Protein AF-0000000086677422 (afdb_homodimer)

Secondary structure (DSSP, 8-state):
-------S-HHHHHHHHHHHHHHSTHHHHHHHHHTTS-B-HHHHHHHH-S--HHHHHHHHHHHHHTTSEEEEEE--SS-EEEEEE-HHHHHHIIIIIHHHHHHHHHHHHHHHHHHHHH-/-------S-HHHHHHHHHHHHHHSTHHHHHHHHHTTS-B-HHHHHHHH-S--HHHHHHHHHHHHHTTSEEEEEE-SSS-EEEEEE-HHHHHHIIIIIHHHHHHHHHHHHHHHHHHHHH-

pLDDT: mean 83.01, std 17.16, range [22.56, 97.94]

Structure (mmCIF, N/CA/C/O backbone):
data_AF-0000000086677422-model_v1
#
loop_
_entity.id
_entity.type
_entity.pdbx_description
1 polymer 'HxlR family transcriptional regulator'
#
loop_
_atom_site.group_PDB
_atom_site.id
_atom_site.type_symbol
_atom_site.label_atom_id
_atom_site.label_alt_id
_atom_site.label_comp_id
_atom_site.label_asym_id
_atom_site.label_entity_id
_atom_site.label_seq_id
_atom_site.pdbx_PDB_ins_code
_atom_site.Cartn_x
_atom_site.Cartn_y
_atom_site.Cartn_z
_atom_site.occupancy
_atom_site.B_iso_or_equiv
_atom_site.auth_seq_id
_atom_site.auth_comp_id
_atom_site.auth_asym_id
_atom_site.auth_atom_id
_atom_site.pdbx_PDB_model_num
ATOM 1 N N . MET A 1 1 ? 21.234 -4.938 13.828 1 22.56 1 MET A N 1
ATOM 2 C CA . MET A 1 1 ? 20.562 -3.906 13.031 1 22.56 1 MET A CA 1
ATOM 3 C C . MET A 1 1 ? 19.219 -3.545 13.633 1 22.56 1 MET A C 1
ATOM 5 O O . MET A 1 1 ? 18.516 -4.402 14.18 1 22.56 1 MET A O 1
ATOM 9 N N . GLY A 1 2 ? 18.797 -2.201 14.047 1 28.64 2 GLY A N 1
ATOM 10 C CA . GLY A 1 2 ? 18 -1.487 15.039 1 28.64 2 GLY A CA 1
ATOM 11 C C . GLY A 1 2 ? 16.531 -1.853 15.008 1 28.64 2 GLY A C 1
ATOM 12 O O . GLY A 1 2 ? 15.875 -1.701 13.977 1 28.64 2 GLY A O 1
ATOM 13 N N . SER A 1 3 ? 16.062 -2.812 15.594 1 33.16 3 SER A N 1
ATOM 14 C CA . SER A 1 3 ? 14.789 -3.166 16.203 1 33.16 3 SER A CA 1
ATOM 15 C C . SER A 1 3 ? 14.07 -1.93 16.734 1 33.16 3 SER A C 1
ATOM 17 O O . SER A 1 3 ? 13.391 -1.992 17.766 1 33.16 3 SER A O 1
ATOM 19 N N . GLU A 1 4 ? 14.617 -0.77 16.375 1 35.91 4 GLU A N 1
ATOM 20 C CA . GLU A 1 4 ? 14.266 0.47 17.062 1 35.91 4 GLU A CA 1
ATOM 21 C C . GLU A 1 4 ? 12.781 0.521 17.391 1 35.91 4 GLU A C 1
ATOM 23 O O . GLU A 1 4 ? 11.969 -0.117 16.719 1 35.91 4 GLU A O 1
ATOM 28 N N . SER A 1 5 ? 12.367 1.306 18.484 1 37.62 5 SER A N 1
ATOM 29 C CA . SER A 1 5 ? 11.219 1.475 19.375 1 37.62 5 SER A CA 1
ATOM 30 C C . SER A 1 5 ? 9.945 1.757 18.594 1 37.62 5 SER A C 1
ATOM 32 O O . SER A 1 5 ? 9.789 2.838 18.016 1 37.62 5 SER A O 1
ATOM 34 N N . CYS A 1 6 ? 9.562 0.94 17.703 1 42.94 6 CYS A N 1
ATOM 35 C CA . CYS A 1 6 ? 8.148 0.993 17.344 1 42.94 6 CYS A CA 1
ATOM 36 C C . CYS A 1 6 ? 7.285 1.27 18.562 1 42.94 6 CYS A C 1
ATOM 38 O O . CYS A 1 6 ? 6.449 0.445 18.938 1 42.94 6 CYS A O 1
ATOM 40 N N . GLU A 1 7 ? 7.941 1.552 19.672 1 35.53 7 GLU A N 1
ATOM 41 C CA . GLU A 1 7 ? 7.152 1.705 20.891 1 35.53 7 GLU A CA 1
ATOM 42 C C . GLU A 1 7 ? 5.895 2.531 20.625 1 35.53 7 GLU A C 1
ATOM 44 O O . GLU A 1 7 ? 4.824 2.229 21.156 1 35.53 7 GLU A O 1
ATOM 49 N N . GLU A 1 8 ? 6.109 3.789 20.234 1 42.31 8 GLU A N 1
ATOM 50 C CA . GLU A 1 8 ? 4.926 4.625 20.406 1 42.31 8 GLU A CA 1
ATOM 51 C C . GLU A 1 8 ? 3.746 4.094 19.594 1 42.31 8 GLU A C 1
ATOM 53 O O . GLU A 1 8 ? 2.67 3.842 20.141 1 42.31 8 GLU A O 1
ATOM 58 N N . LEU A 1 9 ? 3.209 4.801 18.375 1 43.94 9 LEU A N 1
ATOM 59 C CA . LEU A 1 9 ? 1.861 4.418 17.969 1 43.94 9 LEU A CA 1
ATOM 60 C C . LEU A 1 9 ? 1.878 3.102 17.188 1 43.94 9 LEU A C 1
ATOM 62 O O . LEU A 1 9 ? 2.471 3.018 16.109 1 43.94 9 LEU A O 1
ATOM 66 N N . VAL A 1 10 ? 1.936 1.998 17.938 1 43.12 10 VAL A N 1
ATOM 67 C CA . VAL A 1 10 ? 1.764 0.614 17.5 1 43.12 10 VAL A CA 1
ATOM 68 C C . VAL A 1 10 ? 1.104 0.58 16.125 1 43.12 10 VAL A C 1
ATOM 70 O O . VAL A 1 10 ? 1.479 -0.227 15.273 1 43.12 10 VAL A O 1
ATOM 73 N N . ALA A 1 11 ? 0.043 1.411 16.078 1 49.16 11 ALA A N 1
ATOM 74 C CA . ALA A 1 11 ? -0.624 1.535 14.789 1 49.16 11 ALA A CA 1
ATOM 75 C C . ALA A 1 11 ? 0.381 1.84 13.68 1 49.16 11 ALA A C 1
ATOM 77 O O . ALA A 1 11 ? 0.257 1.33 12.562 1 49.16 11 ALA A O 1
ATOM 78 N N . ASP A 1 12 ? 1.59 2.5 14.195 1 56.62 12 ASP A N 1
ATOM 79 C CA . ASP A 1 12 ? 2.584 2.961 13.234 1 56.62 12 ASP A CA 1
ATOM 80 C C . ASP A 1 12 ? 3.424 1.798 12.711 1 56.62 12 ASP A C 1
ATOM 82 O O . ASP A 1 12 ? 3.623 1.664 11.5 1 56.62 12 ASP A O 1
ATOM 86 N N . CYS A 1 13 ? 3.65 0.904 13.773 1 60.91 13 CYS A N 1
ATOM 87 C CA . CYS A 1 13 ? 4.574 -0.137 13.336 1 60.91 13 CYS A CA 1
ATOM 88 C C . CYS A 1 13 ? 3.875 -1.148 12.438 1 60.91 13 CYS A C 1
ATOM 90 O O . CYS A 1 13 ? 4.441 -1.599 11.445 1 60.91 13 CYS A O 1
ATOM 92 N N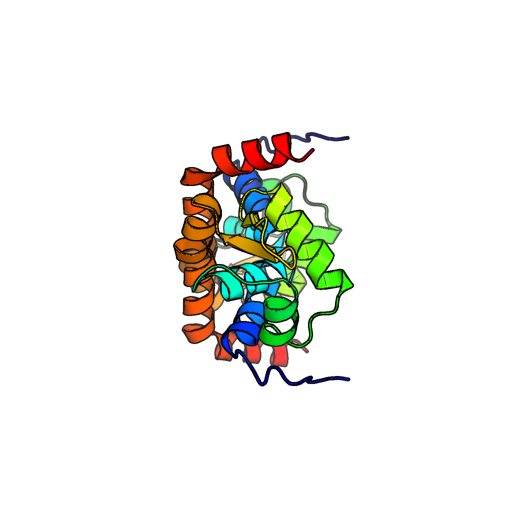 . ARG A 1 14 ? 2.668 -1.338 12.945 1 60.44 14 ARG A N 1
ATOM 93 C CA . ARG A 1 14 ? 1.939 -2.34 12.172 1 60.44 14 ARG A CA 1
ATOM 94 C C . ARG A 1 14 ? 1.565 -1.803 10.797 1 60.44 14 ARG A C 1
ATOM 96 O O . ARG A 1 14 ? 1.631 -2.529 9.797 1 60.44 14 ARG A O 1
ATOM 103 N N . VAL A 1 15 ? 1.227 -0.561 10.82 1 65.06 15 VAL A N 1
ATOM 104 C CA . VAL A 1 15 ? 0.883 0.056 9.539 1 65.06 15 VAL A CA 1
ATOM 105 C C . VAL A 1 15 ? 2.121 0.122 8.648 1 65.06 15 VAL A C 1
ATOM 107 O O . VAL A 1 15 ? 2.037 -0.114 7.445 1 65.06 15 VAL A O 1
ATOM 110 N N . ARG A 1 16 ? 3.164 0.3 9.367 1 69.38 16 ARG A N 1
ATOM 111 C CA . ARG A 1 16 ? 4.414 0.355 8.617 1 69.38 16 ARG A CA 1
ATOM 112 C C . ARG A 1 16 ? 4.758 -1.007 8.023 1 69.38 16 ARG A C 1
ATOM 114 O O . ARG A 1 16 ? 5.188 -1.097 6.871 1 69.38 16 ARG A O 1
ATOM 121 N N . LEU A 1 17 ? 4.547 -2.035 8.883 1 65 17 LEU A N 1
ATOM 122 C CA . LEU A 1 17 ? 4.801 -3.391 8.406 1 65 17 LEU A CA 1
ATOM 123 C C . LEU A 1 17 ? 3.895 -3.736 7.234 1 65 17 LEU A C 1
ATOM 125 O O . LEU A 1 17 ? 4.344 -4.34 6.254 1 65 17 LEU A O 1
ATOM 129 N N . ALA A 1 18 ? 2.699 -3.297 7.344 1 65.12 18 ALA A N 1
ATOM 130 C CA . ALA A 1 18 ? 1.733 -3.623 6.301 1 65.12 18 ALA A CA 1
ATOM 131 C C . ALA A 1 18 ? 1.97 -2.777 5.051 1 65.12 18 ALA A C 1
ATOM 133 O O . ALA A 1 18 ? 1.754 -3.242 3.93 1 65.12 18 ALA A O 1
ATOM 134 N N . SER A 1 19 ? 2.492 -1.589 5.348 1 71.5 19 SER A N 1
ATOM 135 C CA . SER A 1 19 ? 2.736 -0.701 4.219 1 71.5 19 SER A CA 1
ATOM 136 C C . SER A 1 19 ? 3.842 -1.243 3.318 1 71.5 19 SER A C 1
ATOM 138 O O . SER A 1 19 ? 3.848 -0.99 2.111 1 71.5 19 SER A O 1
ATOM 140 N N . ASP A 1 20 ? 4.613 -2.096 3.965 1 72.94 20 ASP A N 1
ATOM 141 C CA . ASP A 1 20 ? 5.711 -2.689 3.207 1 72.94 20 ASP A CA 1
ATOM 142 C C . ASP A 1 20 ? 5.184 -3.607 2.107 1 72.94 20 ASP A C 1
ATOM 144 O O . ASP A 1 20 ? 5.82 -3.768 1.064 1 72.94 20 ASP A O 1
ATOM 148 N N . LEU A 1 21 ? 3.998 -4.18 2.373 1 73.69 21 LEU A N 1
ATOM 149 C CA . LEU A 1 21 ? 3.398 -5.094 1.408 1 73.69 21 LEU A CA 1
ATOM 150 C C . LEU A 1 21 ? 2.967 -4.352 0.149 1 73.69 21 LEU A C 1
ATOM 152 O O . LEU A 1 21 ? 2.777 -4.965 -0.904 1 73.69 21 LEU A O 1
ATOM 156 N N . PHE A 1 22 ? 2.844 -3.002 0.316 1 78.5 22 PHE A N 1
ATOM 157 C CA . PHE A 1 22 ? 2.486 -2.176 -0.832 1 78.5 22 PHE A CA 1
ATOM 158 C C . PHE A 1 22 ? 3.686 -1.362 -1.306 1 78.5 22 PHE A C 1
ATOM 160 O O . PHE A 1 22 ? 3.596 -0.636 -2.299 1 78.5 22 PHE A O 1
ATOM 167 N N . ALA A 1 23 ? 4.789 -1.482 -0.592 1 75.25 23 ALA A N 1
ATOM 168 C CA . ALA A 1 23 ? 5.945 -0.63 -0.865 1 75.25 23 ALA A CA 1
ATOM 169 C C . ALA A 1 23 ? 6.562 -0.96 -2.221 1 75.25 23 ALA A C 1
ATOM 171 O O . ALA A 1 23 ? 7.191 -0.104 -2.85 1 75.25 23 ALA A O 1
ATOM 172 N N . HIS A 1 24 ? 6.309 -2.219 -2.613 1 81.12 24 HIS A N 1
ATOM 173 C CA . HIS A 1 24 ? 6.855 -2.607 -3.906 1 81.12 24 HIS A CA 1
ATOM 174 C C . HIS A 1 24 ? 5.773 -2.643 -4.977 1 81.12 24 HIS A C 1
ATOM 176 O O . HIS A 1 24 ? 4.77 -3.346 -4.828 1 81.12 24 HIS A O 1
ATOM 182 N N . THR A 1 25 ? 6.023 -1.961 -5.992 1 78.81 25 THR A N 1
ATOM 183 C CA . THR A 1 25 ? 5.027 -1.655 -7.012 1 78.81 25 THR A CA 1
ATOM 184 C C . THR A 1 25 ? 4.387 -2.934 -7.547 1 78.81 25 THR A C 1
ATOM 186 O O . THR A 1 25 ? 3.182 -2.977 -7.793 1 78.81 25 THR A O 1
ATOM 189 N N . TRP A 1 26 ? 5.207 -3.939 -7.66 1 86.81 26 TRP A N 1
ATOM 190 C CA . TRP A 1 26 ? 4.746 -5.102 -8.406 1 86.81 26 TRP A CA 1
ATOM 191 C C . TRP A 1 26 ? 4.066 -6.105 -7.48 1 86.81 26 TRP A C 1
ATOM 193 O O . TRP A 1 26 ? 3.336 -6.988 -7.941 1 86.81 26 TRP A O 1
ATOM 203 N N . ASP A 1 27 ? 4.215 -6.012 -6.188 1 89.38 27 ASP A N 1
ATOM 204 C CA . ASP A 1 27 ? 3.693 -7.004 -5.25 1 89.38 27 ASP A CA 1
ATOM 205 C C . ASP A 1 27 ? 2.17 -7.062 -5.309 1 89.38 27 ASP A C 1
ATOM 207 O O . ASP A 1 27 ? 1.593 -8.141 -5.492 1 89.38 27 ASP A O 1
ATOM 211 N N . PRO A 1 28 ? 1.563 -5.941 -5.215 1 88.56 28 PRO A N 1
ATOM 212 C CA . PRO A 1 28 ? 0.104 -6.012 -5.309 1 88.56 28 PRO A CA 1
ATOM 213 C C . PRO A 1 28 ? -0.378 -6.469 -6.684 1 88.56 28 PRO A C 1
ATOM 215 O O . PRO A 1 28 ? -1.43 -7.105 -6.793 1 88.56 28 PRO A O 1
ATOM 218 N N . VAL A 1 29 ? 0.386 -6.219 -7.711 1 87.19 29 VAL A N 1
ATOM 219 C CA . VAL A 1 29 ? 0.025 -6.594 -9.078 1 87.19 29 VAL A CA 1
ATOM 220 C C . VAL A 1 29 ? 0.101 -8.109 -9.227 1 87.19 29 VAL A C 1
ATOM 222 O O . VAL A 1 29 ? -0.792 -8.727 -9.812 1 87.19 29 VAL A O 1
ATOM 225 N N . VAL A 1 30 ? 1.114 -8.617 -8.664 1 92.06 30 VAL A N 1
ATOM 226 C CA . VAL A 1 30 ? 1.28 -10.07 -8.719 1 92.06 30 VAL A CA 1
ATOM 227 C C . VAL A 1 30 ? 0.159 -10.742 -7.934 1 92.06 30 VAL A C 1
ATOM 229 O O . VAL A 1 30 ? -0.41 -11.742 -8.391 1 92.06 30 VAL A O 1
ATOM 232 N N . ILE A 1 31 ? -0.166 -10.227 -6.785 1 92.94 31 ILE A N 1
ATOM 233 C CA . ILE A 1 31 ? -1.246 -10.781 -5.977 1 92.94 31 ILE A CA 1
ATOM 234 C C . ILE A 1 31 ? -2.559 -10.711 -6.754 1 92.94 31 ILE A C 1
ATOM 236 O O . ILE A 1 31 ? -3.328 -11.672 -6.77 1 92.94 31 ILE A O 1
ATOM 240 N N . ALA A 1 32 ? -2.801 -9.648 -7.379 1 90.06 32 ALA A N 1
ATOM 241 C CA . ALA A 1 32 ? -4.012 -9.492 -8.172 1 90.06 32 ALA A CA 1
ATOM 242 C C . ALA A 1 32 ? -4.062 -10.508 -9.305 1 90.06 32 ALA A C 1
ATOM 244 O O . ALA A 1 32 ? -5.121 -11.078 -9.594 1 90.06 32 ALA A O 1
ATOM 245 N N . ALA A 1 33 ? -2.949 -10.719 -9.945 1 91.12 33 ALA A N 1
ATOM 246 C CA . ALA A 1 33 ? -2.867 -11.648 -11.07 1 91.12 33 ALA A CA 1
ATOM 247 C C . ALA A 1 33 ? -3.148 -13.078 -10.617 1 91.12 33 ALA A C 1
ATOM 249 O O . ALA A 1 33 ? -3.631 -13.898 -11.406 1 91.12 33 ALA A O 1
ATOM 250 N N . LEU A 1 34 ? -2.928 -13.32 -9.336 1 94.62 34 LEU A N 1
ATOM 251 C CA . LEU A 1 34 ? -3.088 -14.672 -8.805 1 94.62 34 LEU A CA 1
ATOM 252 C C . LEU A 1 34 ? -4.457 -14.852 -8.164 1 94.62 34 LEU A C 1
ATOM 254 O O . LEU A 1 34 ? -4.805 -15.945 -7.715 1 94.62 34 LEU A O 1
ATOM 258 N N . ASN A 1 35 ? -5.152 -13.789 -8.109 1 92.06 35 ASN A N 1
ATOM 259 C CA . ASN A 1 35 ? -6.41 -13.789 -7.367 1 92.06 35 ASN A CA 1
ATOM 260 C C . ASN A 1 35 ? -7.41 -14.781 -7.961 1 92.06 35 ASN A C 1
ATOM 262 O O . ASN A 1 35 ? -8.227 -15.352 -7.234 1 92.06 35 ASN A O 1
ATOM 266 N N . ASP A 1 36 ? -7.359 -15 -9.203 1 91.19 36 ASP A N 1
ATOM 267 C CA . ASP A 1 36 ? -8.32 -15.883 -9.852 1 91.19 36 ASP A CA 1
ATOM 268 C C . ASP A 1 36 ? -7.84 -17.328 -9.812 1 91.19 36 ASP A C 1
ATOM 270 O O . ASP A 1 36 ? -8.555 -18.234 -10.25 1 91.19 36 ASP A O 1
ATOM 274 N N . GLY A 1 37 ? -6.629 -17.562 -9.375 1 94.38 37 GLY A N 1
ATOM 275 C CA . GLY A 1 37 ? -6.102 -18.922 -9.266 1 94.38 37 GLY A CA 1
ATOM 276 C C . GLY A 1 37 ? -4.605 -18.984 -9.5 1 94.38 37 GLY A C 1
ATOM 277 O O . GLY A 1 37 ? -3.967 -17.984 -9.805 1 94.38 37 GLY A O 1
ATOM 278 N N . PRO A 1 38 ? -4.074 -20.219 -9.352 1 96.44 38 PRO A N 1
ATOM 279 C CA . PRO A 1 38 ? -2.639 -20.438 -9.555 1 96.44 38 PRO A CA 1
ATOM 280 C C . PRO A 1 38 ? -2.199 -20.172 -10.992 1 96.44 38 PRO A C 1
ATOM 282 O O . PRO A 1 38 ? -2.971 -20.391 -11.93 1 96.44 38 PRO A O 1
ATOM 285 N N . ARG A 1 39 ? -0.95 -19.672 -11.141 1 96.69 39 ARG A N 1
ATOM 286 C CA . ARG A 1 39 ? -0.386 -19.391 -12.461 1 96.69 39 ARG A CA 1
ATOM 287 C C . ARG A 1 39 ? 1.102 -19.719 -12.5 1 96.69 39 ARG A C 1
ATOM 289 O O . ARG A 1 39 ? 1.8 -19.594 -11.492 1 96.69 39 ARG A O 1
ATOM 296 N N . ARG A 1 40 ? 1.485 -20.109 -13.742 1 95.69 40 ARG A N 1
ATOM 297 C CA . ARG A 1 40 ? 2.914 -20.297 -13.977 1 95.69 40 ARG A CA 1
ATOM 298 C C . ARG A 1 40 ? 3.619 -18.953 -14.133 1 95.69 40 ARG A C 1
ATOM 300 O O . ARG A 1 40 ? 2.98 -17.938 -14.438 1 95.69 40 ARG A O 1
ATOM 307 N N . ARG A 1 41 ? 4.953 -19.031 -13.953 1 94.75 41 ARG A N 1
ATOM 308 C CA . ARG A 1 41 ? 5.754 -17.812 -14.023 1 94.75 41 ARG A CA 1
ATOM 309 C C . ARG A 1 41 ? 5.559 -17.109 -15.359 1 94.75 41 ARG A C 1
ATOM 311 O O . ARG A 1 41 ? 5.379 -15.891 -15.406 1 94.75 41 ARG A O 1
ATOM 318 N N . ARG A 1 42 ? 5.574 -17.875 -16.359 1 93.44 42 ARG A N 1
ATOM 319 C CA . ARG A 1 42 ? 5.438 -17.297 -17.703 1 93.44 42 ARG A CA 1
ATOM 320 C C . ARG A 1 42 ? 4.086 -16.609 -17.859 1 93.44 42 ARG A C 1
ATOM 322 O O . ARG A 1 42 ? 3.996 -15.547 -18.469 1 93.44 42 ARG A O 1
ATOM 329 N N . THR A 1 43 ? 3.051 -17.266 -17.375 1 93.19 43 THR A N 1
ATOM 330 C CA . THR A 1 43 ? 1.705 -16.719 -17.438 1 93.19 43 THR A CA 1
ATOM 331 C C . THR A 1 43 ? 1.628 -15.406 -16.656 1 93.19 43 THR A C 1
ATOM 333 O O . THR A 1 43 ? 0.991 -14.445 -17.094 1 93.19 43 THR A O 1
ATOM 336 N N . LEU A 1 44 ? 2.271 -15.312 -15.562 1 93.81 44 LEU A N 1
ATOM 337 C CA . LEU A 1 44 ? 2.33 -14.086 -14.773 1 93.81 44 LEU A CA 1
ATOM 338 C C . LEU A 1 44 ? 3.055 -12.984 -15.531 1 93.81 44 LEU A C 1
ATOM 340 O O . LEU A 1 44 ? 2.57 -11.852 -15.609 1 93.81 44 LEU A O 1
ATOM 344 N N . ARG A 1 45 ? 4.145 -13.328 -16.125 1 92.31 45 ARG A N 1
ATOM 345 C CA . ARG A 1 45 ? 4.965 -12.367 -16.859 1 92.31 45 ARG A CA 1
ATOM 346 C C . ARG A 1 45 ? 4.172 -11.734 -18 1 92.31 45 ARG A C 1
ATOM 348 O O . ARG A 1 45 ? 4.188 -10.516 -18.172 1 92.31 45 ARG A O 1
ATOM 355 N N . VAL A 1 46 ? 3.447 -12.57 -18.719 1 88.69 46 VAL A N 1
ATOM 356 C CA . VAL A 1 46 ? 2.695 -12.109 -19.875 1 88.69 46 VAL A CA 1
ATOM 357 C C . VAL A 1 46 ? 1.429 -11.391 -19.422 1 88.69 46 VAL A C 1
ATOM 359 O O . VAL A 1 46 ? 1.061 -10.352 -19.984 1 88.69 46 VAL A O 1
ATOM 362 N N . GLY A 1 47 ? 0.813 -11.906 -18.438 1 87.25 47 GLY A N 1
ATOM 363 C CA . GLY A 1 47 ? -0.446 -11.359 -17.969 1 87.25 47 GLY A CA 1
ATOM 364 C C . GLY A 1 47 ? -0.298 -9.984 -17.328 1 87.25 47 GLY A C 1
ATOM 365 O O . GLY A 1 47 ? -1.173 -9.133 -17.484 1 87.25 47 GLY A O 1
ATOM 366 N N . ILE A 1 48 ? 0.685 -9.734 -16.562 1 84.81 48 ILE A N 1
ATOM 367 C CA . ILE A 1 48 ? 0.919 -8.461 -15.898 1 84.81 48 ILE A CA 1
ATOM 368 C C . ILE A 1 48 ? 1.38 -7.422 -16.922 1 84.81 48 ILE A C 1
ATOM 370 O O . ILE A 1 48 ? 0.973 -6.258 -16.859 1 84.81 48 ILE A O 1
ATOM 374 N N . GLY A 1 49 ? 2.115 -7.863 -17.844 1 82.25 49 GLY A N 1
ATOM 375 C CA . GLY A 1 49 ? 2.617 -6.926 -18.828 1 82.25 49 GLY A CA 1
ATOM 376 C C . GLY A 1 49 ? 3.51 -5.852 -18.25 1 82.25 49 GLY A C 1
ATOM 377 O O . GLY A 1 49 ? 3.301 -5.422 -17.109 1 82.25 49 GLY A O 1
ATOM 378 N N . GLY A 1 50 ? 4.516 -5.48 -18.969 1 84.56 50 GLY A N 1
ATOM 379 C CA . GLY A 1 50 ? 5.371 -4.355 -18.609 1 84.56 50 GLY A CA 1
ATOM 380 C C . GLY A 1 50 ? 6.363 -4.684 -17.516 1 84.56 50 GLY A C 1
ATOM 381 O O . GLY A 1 50 ? 7.277 -3.902 -17.234 1 84.56 50 GLY A O 1
ATOM 382 N N . ILE A 1 51 ? 6.141 -5.777 -16.859 1 87.25 51 ILE A N 1
ATOM 383 C CA . ILE A 1 51 ? 7.047 -6.156 -15.773 1 87.25 51 ILE A CA 1
ATOM 384 C C . ILE A 1 51 ? 8.273 -6.855 -16.344 1 87.25 51 ILE A C 1
ATOM 386 O O . ILE A 1 51 ? 8.156 -7.676 -17.266 1 87.25 51 ILE A O 1
ATOM 390 N N . SER A 1 52 ? 9.43 -6.551 -15.875 1 92.38 52 SER A N 1
ATOM 391 C CA . SER A 1 52 ? 10.648 -7.246 -16.281 1 92.38 52 SER A CA 1
ATOM 392 C C . SER A 1 52 ? 10.781 -8.594 -15.586 1 92.38 52 SER A C 1
ATOM 394 O O . SER A 1 52 ? 10.148 -8.828 -14.555 1 92.38 52 SER A O 1
ATOM 396 N N . ASP A 1 53 ? 11.672 -9.422 -16.141 1 94.25 53 ASP A N 1
ATOM 397 C CA . ASP A 1 53 ? 11.938 -10.719 -15.523 1 94.25 53 ASP A CA 1
ATOM 398 C C . ASP A 1 53 ? 12.531 -10.555 -14.117 1 94.25 53 ASP A C 1
ATOM 400 O O . ASP A 1 53 ? 12.156 -11.281 -13.195 1 94.25 53 ASP A O 1
ATOM 404 N N . LYS A 1 54 ? 13.336 -9.656 -14.008 1 96.25 54 LYS A N 1
ATOM 405 C CA . LYS A 1 54 ? 13.961 -9.398 -12.711 1 96.25 54 LYS A CA 1
ATOM 406 C C . LYS A 1 54 ? 12.93 -8.93 -11.688 1 96.25 54 LYS A C 1
ATOM 408 O O . LYS A 1 54 ? 12.906 -9.422 -10.555 1 96.25 54 LYS A O 1
ATOM 413 N N . ALA A 1 55 ? 12.102 -8 -12.047 1 93.56 55 ALA A N 1
ATOM 414 C CA . ALA A 1 55 ? 11.078 -7.461 -11.156 1 93.56 55 ALA A CA 1
ATOM 415 C C . ALA A 1 55 ? 10.094 -8.547 -10.734 1 93.56 55 ALA A C 1
ATOM 417 O O . ALA A 1 55 ? 9.648 -8.578 -9.578 1 93.56 55 ALA A O 1
ATOM 418 N N . LEU A 1 56 ? 9.805 -9.359 -11.664 1 94.75 56 LEU A N 1
ATOM 419 C CA . LEU A 1 56 ? 8.906 -10.461 -11.336 1 94.75 56 LEU A CA 1
ATOM 420 C C . LEU A 1 56 ? 9.562 -11.414 -10.336 1 94.75 56 LEU A C 1
ATOM 422 O O . LEU A 1 56 ? 8.93 -11.828 -9.359 1 94.75 56 LEU A O 1
ATOM 426 N N . THR A 1 57 ? 10.836 -11.781 -10.562 1 96.75 57 THR A N 1
ATOM 427 C CA . THR A 1 57 ? 11.57 -12.648 -9.648 1 96.75 57 THR A CA 1
ATOM 428 C C . THR A 1 57 ? 11.625 -12.047 -8.25 1 96.75 57 THR A C 1
ATOM 430 O O . THR A 1 57 ? 11.367 -12.734 -7.262 1 96.75 57 THR A O 1
ATOM 433 N N . GLU A 1 58 ? 11.898 -10.828 -8.188 1 95.44 58 GLU A N 1
ATOM 434 C CA . GLU A 1 58 ? 12 -10.141 -6.898 1 95.44 58 GLU A CA 1
ATOM 435 C C . GLU A 1 58 ? 10.648 -10.102 -6.191 1 95.44 58 GLU A C 1
ATOM 437 O O . GLU A 1 58 ? 10.57 -10.32 -4.98 1 95.44 58 GLU A O 1
ATOM 442 N N . ALA A 1 59 ? 9.602 -9.805 -6.93 1 94.12 59 ALA A N 1
ATOM 443 C CA . ALA A 1 59 ? 8.258 -9.766 -6.363 1 94.12 59 ALA A CA 1
ATOM 444 C C . ALA A 1 59 ? 7.84 -11.133 -5.836 1 94.12 59 ALA A C 1
ATOM 446 O O . ALA A 1 59 ? 7.32 -11.242 -4.723 1 94.12 59 ALA A O 1
ATOM 447 N N . LEU A 1 60 ? 8.109 -12.141 -6.656 1 96.25 60 LEU A N 1
ATOM 448 C CA . LEU A 1 60 ? 7.762 -13.492 -6.242 1 96.25 60 LEU A CA 1
ATOM 449 C C . LEU A 1 60 ? 8.516 -13.883 -4.973 1 96.25 60 LEU A C 1
ATOM 451 O O . LEU A 1 60 ? 7.926 -14.438 -4.047 1 96.25 60 LEU A O 1
ATOM 455 N N . ASN A 1 61 ? 9.797 -13.57 -4.926 1 95.56 61 ASN A N 1
ATOM 456 C CA . ASN A 1 61 ? 10.594 -13.891 -3.75 1 95.56 61 ASN A CA 1
ATOM 457 C C . ASN A 1 61 ? 10.086 -13.172 -2.504 1 95.56 61 ASN A C 1
ATOM 459 O O . ASN A 1 61 ? 9.984 -13.773 -1.433 1 95.56 61 ASN A O 1
ATOM 463 N N . ARG A 1 62 ? 9.719 -11.938 -2.631 1 92.75 62 ARG A N 1
ATOM 464 C CA . ARG A 1 62 ? 9.195 -11.18 -1.499 1 92.75 62 ARG A CA 1
ATOM 465 C C . ARG A 1 62 ? 7.875 -11.773 -1.01 1 92.75 62 ARG A C 1
ATOM 467 O O . ARG A 1 62 ? 7.664 -11.922 0.195 1 92.75 62 ARG A O 1
ATOM 474 N N . LEU A 1 63 ? 7.035 -12.07 -1.92 1 94.94 63 LEU A N 1
ATOM 475 C CA . LEU A 1 63 ? 5.711 -12.578 -1.571 1 94.94 63 LEU A CA 1
ATOM 476 C C . LEU A 1 63 ? 5.812 -13.969 -0.942 1 94.94 63 LEU A C 1
ATOM 478 O O . LEU A 1 63 ? 5.039 -14.305 -0.043 1 94.94 63 LEU A O 1
ATOM 482 N N . LEU A 1 64 ? 6.773 -14.773 -1.458 1 95.19 64 LEU A N 1
ATOM 483 C CA . LEU A 1 64 ? 7.047 -16.062 -0.834 1 95.19 64 LEU A CA 1
ATOM 484 C C . LEU A 1 64 ? 7.566 -15.883 0.588 1 95.19 64 LEU A C 1
ATOM 486 O O . LEU A 1 64 ? 7.078 -16.531 1.519 1 95.19 64 LEU A O 1
ATOM 490 N N . GLY A 1 65 ? 8.453 -14.984 0.742 1 92.5 65 GLY A N 1
ATOM 491 C CA . GLY A 1 65 ? 9.039 -14.703 2.043 1 92.5 65 GLY A CA 1
ATOM 492 C C . GLY A 1 65 ? 8.039 -14.18 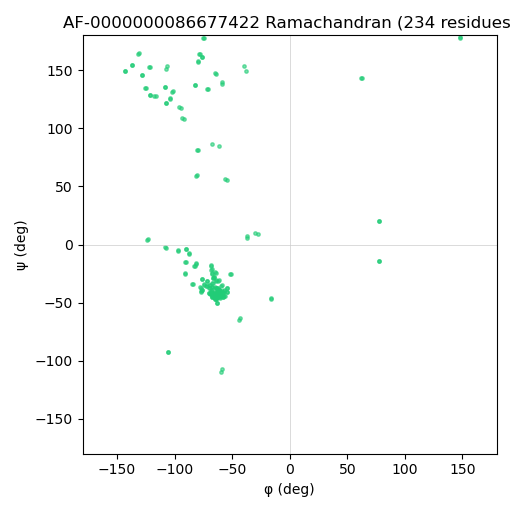3.053 1 92.5 65 GLY A C 1
ATOM 493 O O . GLY A 1 65 ? 8.156 -14.445 4.25 1 92.5 65 GLY A O 1
ATOM 494 N N . ASN A 1 66 ? 7.043 -13.469 2.572 1 90.94 66 ASN A N 1
ATOM 495 C CA . ASN A 1 66 ? 6.023 -12.898 3.443 1 90.94 66 ASN A CA 1
ATOM 496 C C . ASN A 1 66 ? 4.855 -13.852 3.648 1 90.94 66 ASN A C 1
ATOM 498 O O . ASN A 1 66 ? 3.898 -13.531 4.355 1 90.94 66 ASN A O 1
ATOM 502 N N . GLY A 1 67 ? 4.93 -14.961 2.963 1 93.75 67 GLY A N 1
ATOM 503 C CA . GLY A 1 67 ? 3.928 -15.992 3.166 1 93.75 67 GLY A CA 1
ATOM 504 C C . GLY A 1 67 ? 2.613 -15.695 2.469 1 93.75 67 GLY A C 1
ATOM 505 O O . GLY A 1 67 ? 1.574 -16.25 2.83 1 93.75 67 GLY A O 1
ATOM 506 N N . LEU A 1 68 ? 2.631 -14.852 1.504 1 95.44 68 LEU A N 1
ATOM 507 C CA . LEU A 1 68 ? 1.404 -14.445 0.829 1 95.44 68 LEU A CA 1
ATOM 508 C C . LEU A 1 68 ? 1.113 -15.352 -0.363 1 95.44 68 LEU A C 1
ATOM 510 O O . LEU A 1 68 ? -0.031 -15.445 -0.813 1 95.44 68 LEU A O 1
ATOM 514 N N . ILE A 1 69 ? 2.203 -15.969 -0.916 1 97.06 69 ILE A N 1
ATOM 515 C CA . ILE A 1 69 ? 2.029 -16.938 -1.988 1 97.06 69 ILE A CA 1
ATOM 516 C C . ILE A 1 69 ? 2.826 -18.203 -1.672 1 97.06 69 ILE A C 1
ATOM 518 O O . ILE A 1 69 ? 3.645 -18.219 -0.75 1 97.06 69 ILE A O 1
ATOM 522 N N . GLU A 1 70 ? 2.496 -19.234 -2.385 1 97.38 70 GLU A N 1
ATOM 523 C CA . GLU A 1 70 ? 3.244 -20.484 -2.312 1 97.38 70 GLU A CA 1
ATOM 524 C C . GLU A 1 70 ? 3.648 -20.969 -3.703 1 97.38 70 GLU A C 1
ATOM 526 O O . GLU A 1 70 ? 3.002 -20.625 -4.695 1 97.38 70 GLU A O 1
ATOM 531 N N . ARG A 1 71 ? 4.785 -21.562 -3.727 1 96.5 71 ARG A N 1
ATOM 532 C CA . ARG A 1 71 ? 5.293 -22.219 -4.93 1 96.5 71 ARG A CA 1
ATOM 533 C C . ARG A 1 71 ? 4.965 -23.703 -4.934 1 96.5 71 ARG A C 1
ATOM 535 O O . ARG A 1 71 ? 5.395 -24.438 -4.047 1 96.5 71 ARG A O 1
ATOM 542 N N . ARG A 1 72 ? 4.191 -24.156 -5.906 1 94.88 72 ARG A N 1
ATOM 543 C CA . ARG A 1 72 ? 3.789 -25.562 -6.016 1 94.88 72 ARG A CA 1
ATOM 544 C C . ARG A 1 72 ? 4.523 -26.25 -7.16 1 94.88 72 ARG A C 1
ATOM 546 O O . ARG A 1 72 ? 4.406 -25.844 -8.32 1 94.88 72 ARG A O 1
ATOM 553 N N . SER A 1 73 ? 5.219 -27.297 -6.785 1 93.19 73 SER A N 1
ATOM 554 C CA . SER A 1 73 ? 5.93 -28.078 -7.789 1 93.19 73 SER A CA 1
ATOM 555 C C . SER A 1 73 ? 5.184 -29.375 -8.117 1 93.19 73 SER A C 1
ATOM 557 O O . SER A 1 73 ? 4.715 -30.062 -7.215 1 93.19 73 SER A O 1
ATOM 559 N N . PHE A 1 74 ? 5.043 -29.594 -9.375 1 90.5 74 PHE A N 1
ATOM 560 C CA . PHE A 1 74 ? 4.375 -30.812 -9.836 1 90.5 74 PHE A CA 1
ATOM 561 C C . PHE A 1 74 ? 5.336 -31.688 -10.625 1 90.5 74 PHE A C 1
ATOM 563 O O . PHE A 1 74 ? 6 -31.219 -11.547 1 90.5 74 PHE A O 1
ATOM 570 N N . ALA A 1 75 ? 5.383 -32.906 -10.203 1 89.19 75 ALA A N 1
ATOM 571 C CA . ALA A 1 75 ? 6.246 -33.875 -10.852 1 89.19 75 ALA A CA 1
ATOM 572 C C . ALA A 1 75 ? 5.594 -34.406 -12.125 1 89.19 75 ALA A C 1
ATOM 574 O O . ALA A 1 75 ? 5.078 -35.531 -12.133 1 89.19 75 ALA A O 1
ATOM 575 N N . GLU A 1 76 ? 5.34 -33.656 -12.922 1 85.44 76 GLU A N 1
ATOM 576 C CA . GLU A 1 76 ? 4.828 -34.062 -14.227 1 85.44 76 GLU A CA 1
ATOM 577 C C . GLU A 1 76 ? 5.879 -33.875 -15.312 1 85.44 76 GLU A C 1
ATOM 579 O O . GLU A 1 76 ? 6.984 -33.406 -15.047 1 85.44 76 GLU A O 1
ATOM 584 N N . ALA A 1 77 ? 5.781 -34.75 -16.375 1 84.88 77 ALA A N 1
ATOM 585 C CA . ALA A 1 77 ? 6.66 -34.562 -17.531 1 84.88 77 ALA A CA 1
ATOM 586 C C . ALA A 1 77 ? 6.016 -33.688 -18.594 1 84.88 77 ALA A C 1
ATOM 588 O O . ALA A 1 77 ? 4.957 -34 -19.141 1 84.88 77 ALA A O 1
ATOM 589 N N . PRO A 1 78 ? 6.676 -32.406 -18.609 1 87.06 78 PRO A N 1
ATOM 590 C CA . PRO A 1 78 ? 7.781 -31.703 -17.953 1 87.06 78 PRO A CA 1
ATOM 591 C C . PRO A 1 78 ? 7.395 -31.156 -16.578 1 87.06 78 PRO A C 1
ATOM 593 O O . PRO A 1 78 ? 6.215 -30.906 -16.328 1 87.06 78 PRO A O 1
ATOM 596 N N . PRO A 1 79 ? 8.422 -30.969 -15.859 1 89.75 79 PRO A N 1
ATOM 597 C CA . PRO A 1 79 ? 8.141 -30.422 -14.531 1 89.75 79 PRO A CA 1
ATOM 598 C C . PRO A 1 79 ? 7.422 -29.078 -14.594 1 89.75 79 PRO A C 1
ATOM 600 O O . PRO A 1 79 ? 7.703 -28.266 -15.477 1 89.75 79 PRO A O 1
ATOM 603 N N . ARG A 1 80 ? 6.457 -28.938 -13.727 1 90.56 80 ARG A N 1
ATOM 604 C CA . ARG A 1 80 ? 5.66 -27.703 -13.711 1 90.56 80 ARG A CA 1
ATOM 605 C C . ARG A 1 80 ? 5.684 -27.062 -12.328 1 90.56 80 ARG A C 1
ATOM 607 O O . ARG A 1 80 ? 5.633 -27.75 -11.312 1 90.56 80 ARG A O 1
ATOM 614 N N . VAL A 1 81 ? 5.895 -25.719 -12.344 1 94.12 81 VAL A N 1
ATOM 615 C CA . VAL A 1 81 ? 5.828 -24.953 -11.109 1 94.12 81 VAL A CA 1
ATOM 616 C C . VAL A 1 81 ? 4.75 -23.875 -11.234 1 94.12 81 VAL A C 1
ATOM 618 O O . VAL A 1 81 ? 4.688 -23.156 -12.234 1 94.12 81 VAL A O 1
ATOM 621 N N . ASP A 1 82 ? 3.855 -23.875 -10.195 1 96.5 82 ASP A N 1
ATOM 622 C CA . ASP A 1 82 ? 2.842 -22.828 -10.172 1 96.5 82 ASP A CA 1
ATOM 623 C C . ASP A 1 82 ? 2.936 -22 -8.883 1 96.5 82 ASP A C 1
ATOM 625 O O . ASP A 1 82 ? 3.447 -22.484 -7.871 1 96.5 82 ASP A O 1
ATOM 629 N N . TYR A 1 83 ? 2.502 -20.797 -9.008 1 97.81 83 TYR A N 1
ATOM 630 C CA . TYR A 1 83 ? 2.352 -19.938 -7.852 1 97.81 83 TYR A CA 1
ATOM 631 C C . TYR A 1 83 ? 0.881 -19.719 -7.512 1 97.81 83 TYR A C 1
AT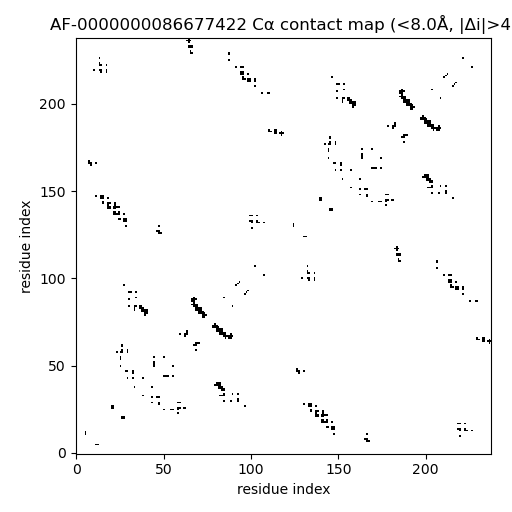OM 633 O O . TYR A 1 83 ? 0.047 -19.562 -8.406 1 97.81 83 TYR A O 1
ATOM 641 N N . ALA A 1 84 ? 0.589 -19.812 -6.219 1 97.94 84 ALA A N 1
ATOM 642 C CA . ALA A 1 84 ? -0.785 -19.641 -5.754 1 97.94 84 ALA A CA 1
ATOM 643 C C . ALA A 1 84 ? -0.831 -18.781 -4.488 1 97.94 84 ALA A C 1
ATOM 645 O O . ALA A 1 84 ? 0.139 -18.734 -3.729 1 97.94 84 ALA A O 1
ATOM 646 N N . LEU A 1 85 ? -1.998 -18.141 -4.316 1 97.62 85 LEU A N 1
ATOM 647 C CA . LEU A 1 85 ? -2.191 -17.422 -3.062 1 97.62 85 LEU A CA 1
ATOM 648 C C . LEU A 1 85 ? -2.379 -18.391 -1.899 1 97.62 85 LEU A C 1
ATOM 650 O O . LEU A 1 85 ? -3.059 -19.406 -2.035 1 97.62 85 LEU A O 1
ATOM 654 N N . THR A 1 86 ? -1.668 -18.094 -0.843 1 97.25 86 THR A N 1
ATOM 655 C CA . THR A 1 86 ? -1.99 -18.766 0.412 1 97.25 86 THR A CA 1
ATOM 656 C C . THR A 1 86 ? -3.277 -18.203 1.009 1 97.25 86 THR A C 1
ATOM 658 O O . THR A 1 86 ? -3.893 -17.297 0.435 1 97.25 86 THR A O 1
ATOM 661 N N . ALA A 1 87 ? -3.697 -18.812 2.172 1 96.31 87 ALA A N 1
ATOM 662 C CA . ALA A 1 87 ? -4.844 -18.234 2.879 1 96.31 87 ALA A CA 1
ATOM 663 C C . ALA A 1 87 ? -4.586 -16.797 3.271 1 96.31 87 ALA A C 1
ATOM 665 O O . ALA A 1 87 ? -5.473 -15.938 3.152 1 96.31 87 ALA A O 1
ATOM 666 N N . LEU A 1 88 ? -3.334 -16.5 3.729 1 94.69 88 LEU A N 1
ATOM 667 C CA . LEU A 1 88 ? -2.934 -15.148 4.078 1 94.69 88 LEU A CA 1
ATOM 668 C C . LEU A 1 88 ? -3.002 -14.234 2.861 1 94.69 88 LEU A C 1
ATOM 670 O O . LEU A 1 88 ? -3.516 -13.117 2.949 1 94.69 88 LEU A O 1
ATOM 674 N N . GLY A 1 89 ? -2.504 -14.734 1.741 1 95.5 89 GLY A N 1
ATOM 675 C CA . GLY A 1 89 ? -2.557 -13.977 0.503 1 95.5 89 GLY A CA 1
ATOM 676 C C . GLY A 1 89 ? -3.971 -13.672 0.049 1 95.5 89 GLY A C 1
ATOM 677 O O . GLY A 1 89 ? -4.258 -12.555 -0.404 1 95.5 89 GLY A O 1
ATOM 678 N N . ARG A 1 90 ? -4.844 -14.602 0.212 1 96.56 90 ARG A N 1
ATOM 679 C CA . ARG A 1 90 ? -6.238 -14.422 -0.178 1 96.56 90 ARG A CA 1
ATOM 680 C C . ARG A 1 90 ? -6.922 -13.383 0.703 1 96.56 90 ARG A C 1
ATOM 682 O O . ARG A 1 90 ? -7.723 -12.578 0.218 1 96.56 90 ARG A O 1
ATOM 689 N N . SER A 1 91 ? -6.637 -13.461 1.916 1 94.94 91 SER A N 1
ATOM 690 C CA . SER A 1 91 ? -7.23 -12.492 2.83 1 94.94 91 SER A CA 1
ATOM 691 C C . SER A 1 91 ? -6.758 -11.07 2.514 1 94.94 91 SER A C 1
ATOM 693 O O . SER A 1 91 ? -7.531 -10.117 2.621 1 94.94 91 SER A O 1
ATOM 695 N N . PHE A 1 92 ? -5.504 -10.93 2.135 1 91.56 92 PHE A N 1
ATOM 696 C CA . PHE A 1 92 ? -4.977 -9.625 1.74 1 91.56 92 PHE A CA 1
ATOM 697 C C . PHE A 1 92 ? -5.672 -9.117 0.483 1 91.56 92 PHE A C 1
ATOM 699 O O . PHE A 1 92 ? -6.047 -7.945 0.405 1 91.56 92 PHE A O 1
ATOM 706 N N . ALA A 1 93 ? -5.777 -9.984 -0.49 1 92.69 93 ALA A N 1
ATOM 707 C CA . ALA A 1 93 ? -6.422 -9.633 -1.752 1 92.69 93 ALA A CA 1
ATOM 708 C C . ALA A 1 93 ? -7.859 -9.172 -1.521 1 92.69 93 ALA A C 1
ATOM 710 O O . ALA A 1 93 ? -8.297 -8.172 -2.098 1 92.69 93 ALA A O 1
ATOM 711 N N . ALA A 1 94 ? -8.531 -9.844 -0.675 1 93.44 94 ALA A N 1
ATOM 712 C CA . ALA A 1 94 ? -9.953 -9.586 -0.452 1 93.44 94 ALA A CA 1
ATOM 713 C C . ALA A 1 94 ? -10.164 -8.398 0.484 1 93.44 94 ALA A C 1
ATOM 715 O O . ALA A 1 94 ? -11.266 -7.871 0.593 1 93.44 94 ALA A O 1
ATOM 716 N N . GLY A 1 95 ? -9.148 -7.992 1.199 1 92.31 95 GLY A N 1
ATOM 717 C CA . GLY A 1 95 ? -9.227 -6.906 2.16 1 92.31 95 GLY A CA 1
ATOM 718 C C . GLY A 1 95 ? -8.562 -5.629 1.676 1 92.31 95 GLY A C 1
ATOM 719 O O . GLY A 1 95 ? -9.18 -4.844 0.95 1 92.31 95 GLY A O 1
ATOM 720 N N . PRO A 1 96 ? -7.266 -5.512 2.045 1 90 96 PRO A N 1
ATOM 721 C CA . PRO A 1 96 ? -6.59 -4.254 1.723 1 90 96 PRO A CA 1
ATOM 722 C C . PRO A 1 96 ? -6.5 -3.998 0.219 1 90 96 PRO A C 1
ATOM 724 O O . PRO A 1 96 ? -6.711 -2.871 -0.234 1 90 96 PRO A O 1
ATOM 727 N N . LEU A 1 97 ? -6.195 -4.98 -0.53 1 89.5 97 LEU A N 1
ATOM 728 C CA . LEU A 1 97 ? -6.031 -4.789 -1.968 1 89.5 97 LEU A CA 1
ATOM 729 C C . LEU A 1 97 ? -7.367 -4.453 -2.623 1 89.5 97 LEU A C 1
ATOM 731 O O . LEU A 1 97 ? -7.434 -3.574 -3.486 1 89.5 97 LEU A O 1
ATOM 735 N N . ARG A 1 98 ? -8.344 -5.125 -2.289 1 89.94 98 ARG A N 1
ATOM 736 C CA . ARG A 1 98 ? -9.664 -4.832 -2.826 1 89.94 98 ARG A CA 1
ATOM 737 C C . ARG A 1 98 ? -10.109 -3.424 -2.451 1 89.94 98 ARG A C 1
ATOM 739 O O . ARG A 1 98 ? -10.672 -2.703 -3.279 1 89.94 98 ARG A O 1
ATOM 746 N N . ALA A 1 99 ? -9.922 -3.055 -1.196 1 90.56 99 ALA A N 1
ATOM 747 C CA . ALA A 1 99 ? -10.281 -1.712 -0.752 1 90.56 99 ALA A CA 1
ATOM 748 C C . ALA A 1 99 ? -9.562 -0.648 -1.573 1 90.56 99 ALA A C 1
ATOM 750 O O . ALA A 1 99 ? -10.148 0.379 -1.924 1 90.56 99 ALA A O 1
ATOM 751 N N . LEU A 1 100 ? -8.352 -0.895 -1.871 1 87.88 100 LEU A N 1
ATOM 752 C CA . LEU A 1 100 ? -7.574 0.036 -2.682 1 87.88 100 LEU A CA 1
ATOM 753 C C . LEU A 1 100 ? -8.117 0.099 -4.105 1 87.88 100 LEU A C 1
ATOM 755 O O . LEU A 1 100 ? -8.242 1.184 -4.68 1 87.88 100 LEU A O 1
ATOM 759 N N . ALA A 1 101 ? -8.406 -1.024 -4.629 1 85 101 ALA A N 1
ATOM 760 C CA . ALA A 1 101 ? -8.945 -1.088 -5.984 1 85 101 ALA A CA 1
ATOM 761 C C . ALA A 1 101 ? -10.258 -0.325 -6.086 1 85 101 ALA A C 1
ATOM 763 O O . ALA A 1 101 ? -10.469 0.44 -7.031 1 85 101 ALA A O 1
ATOM 764 N N . VAL A 1 102 ? -11.078 -0.53 -5.129 1 88.81 102 VAL A N 1
ATOM 765 C CA . VAL A 1 102 ? -12.367 0.146 -5.098 1 88.81 102 VAL A CA 1
ATOM 766 C C . VAL A 1 102 ? -12.164 1.652 -4.965 1 88.81 102 VAL A C 1
ATOM 768 O O . VAL A 1 102 ? -12.805 2.438 -5.668 1 88.81 102 VAL A O 1
ATOM 771 N N . TRP A 1 103 ? -11.336 2.012 -4.121 1 90.5 103 TRP A N 1
ATOM 772 C CA . TRP A 1 103 ? -11.078 3.426 -3.877 1 90.5 103 TRP A CA 1
ATOM 773 C C . TRP A 1 103 ? -10.547 4.105 -5.133 1 90.5 103 TRP A C 1
ATOM 775 O O . TRP A 1 103 ? -10.969 5.215 -5.473 1 90.5 103 TRP A O 1
ATOM 785 N N . VAL A 1 104 ? -9.68 3.486 -5.816 1 85.06 104 VAL A N 1
ATOM 786 C CA . VAL A 1 104 ? -9.086 4.09 -7 1 85.06 104 VAL A CA 1
ATOM 787 C C . VAL A 1 104 ? -10.133 4.227 -8.102 1 85.06 104 VAL A C 1
ATOM 789 O O . VAL A 1 104 ? -10.102 5.176 -8.883 1 85.06 104 VAL A O 1
ATOM 792 N N . THR A 1 105 ? -10.898 3.26 -8.156 1 85.06 105 THR A N 1
ATOM 793 C CA . THR A 1 105 ? -11.984 3.322 -9.125 1 85.06 105 THR A CA 1
ATOM 794 C C . THR A 1 105 ? -12.891 4.52 -8.844 1 85.06 105 THR A C 1
AT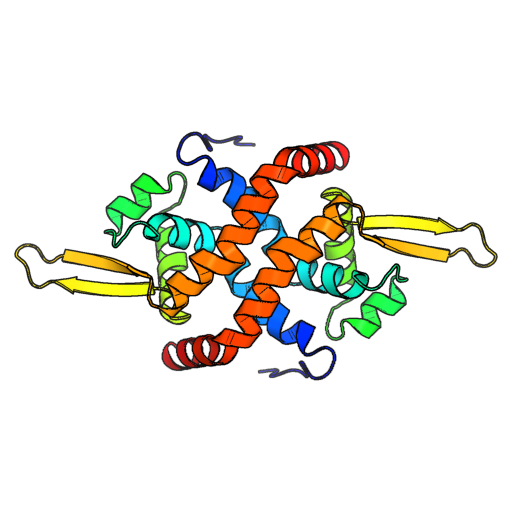OM 796 O O . THR A 1 105 ? -13.336 5.195 -9.773 1 85.06 105 THR A O 1
ATOM 799 N N . GLU A 1 106 ? -13.07 4.809 -7.582 1 88.81 106 GLU A N 1
ATOM 800 C CA . GLU A 1 106 ? -13.984 5.867 -7.172 1 88.81 106 GLU A CA 1
ATOM 801 C C . GLU A 1 106 ? -13.305 7.234 -7.219 1 88.81 106 GLU A C 1
ATOM 803 O O . GLU A 1 106 ? -13.938 8.242 -7.547 1 88.81 106 GLU A O 1
ATOM 808 N N . HIS A 1 107 ? -11.984 7.234 -6.906 1 88.44 107 HIS A N 1
ATOM 809 C CA . HIS A 1 107 ? -11.336 8.523 -6.68 1 88.44 107 HIS A CA 1
ATOM 810 C C . HIS A 1 107 ? -10.141 8.703 -7.605 1 88.44 107 HIS A C 1
ATOM 812 O O . HIS A 1 107 ? -9.406 9.688 -7.484 1 88.44 107 HIS A O 1
ATOM 818 N N . GLY A 1 108 ? -9.938 7.773 -8.484 1 80.44 108 GLY A N 1
ATOM 819 C CA . GLY A 1 108 ? -8.781 7.805 -9.367 1 80.44 108 GLY A CA 1
ATOM 820 C C . GLY A 1 108 ? -8.656 9.102 -10.141 1 80.44 108 GLY A C 1
ATOM 821 O O . GLY A 1 108 ? -7.559 9.648 -10.281 1 80.44 108 GLY A O 1
ATOM 822 N N . ASP A 1 109 ? -9.789 9.586 -10.602 1 82.06 109 ASP A N 1
ATOM 823 C CA . ASP A 1 109 ? -9.781 10.82 -11.375 1 82.06 109 ASP A CA 1
ATOM 824 C C . ASP A 1 109 ? -9.344 12.008 -10.523 1 82.06 109 ASP A C 1
ATOM 826 O O . ASP A 1 109 ? -8.57 12.852 -10.977 1 82.06 109 ASP A O 1
ATOM 830 N N . GLU A 1 110 ? -9.852 12.062 -9.344 1 84.19 110 GLU A N 1
ATOM 831 C CA . GLU A 1 110 ? -9.469 13.125 -8.422 1 84.19 110 GLU A CA 1
ATOM 832 C C . GLU A 1 110 ? -7.977 13.07 -8.102 1 84.19 110 GLU A C 1
ATOM 834 O O . GLU A 1 110 ? -7.316 14.109 -8.016 1 84.19 110 GLU A O 1
ATOM 839 N N . LEU A 1 111 ? -7.488 11.891 -7.895 1 82.25 111 LEU A N 1
ATOM 840 C CA . LEU A 1 111 ? -6.07 11.695 -7.617 1 82.25 111 LEU A CA 1
ATOM 841 C C . LEU A 1 111 ? -5.215 12.172 -8.781 1 82.25 111 LEU A C 1
ATOM 843 O O . LEU A 1 111 ? -4.219 12.875 -8.586 1 82.25 111 LEU A O 1
ATOM 847 N N . PHE A 1 112 ? -5.668 11.836 -9.938 1 77.31 112 PHE A N 1
ATOM 848 C CA . PHE A 1 112 ? -4.941 12.211 -11.141 1 77.31 112 PHE A CA 1
ATOM 849 C C . PHE A 1 112 ? -4.945 13.727 -11.32 1 77.31 112 PHE A C 1
ATOM 851 O O . PHE A 1 112 ? -3.928 14.32 -11.695 1 77.31 112 PHE A O 1
ATOM 858 N N . GLU A 1 113 ? -6.023 14.297 -11.086 1 81.88 113 GLU A N 1
ATOM 859 C CA . GLU A 1 113 ? -6.133 15.75 -11.219 1 81.88 113 GLU A CA 1
ATOM 860 C C . GLU A 1 113 ? -5.227 16.453 -10.219 1 81.88 113 GLU A C 1
ATOM 862 O O . GLU A 1 113 ? -4.613 17.484 -10.547 1 81.88 113 GLU A O 1
ATOM 867 N N . ALA A 1 114 ? -5.199 15.945 -9.055 1 82.44 114 ALA A N 1
ATOM 868 C CA . ALA A 1 114 ? -4.336 16.531 -8.039 1 82.44 114 ALA A CA 1
ATOM 869 C C . ALA A 1 114 ? -2.865 16.422 -8.43 1 82.44 114 ALA A C 1
ATOM 871 O O . ALA A 1 114 ? -2.09 17.359 -8.234 1 82.44 114 ALA A O 1
ATOM 872 N N . GLN A 1 115 ? -2.475 15.336 -9.047 1 75.44 115 GLN A N 1
ATOM 873 C CA . GLN A 1 115 ? -1.098 15.102 -9.477 1 75.44 115 GLN A CA 1
ATOM 874 C C . GLN A 1 115 ? -0.713 16.031 -10.625 1 75.44 115 GLN A C 1
ATOM 876 O O . GLN A 1 115 ? 0.428 16.484 -10.703 1 75.44 115 GLN A O 1
ATOM 881 N N . GLU A 1 116 ? -1.693 16.281 -11.445 1 76.19 116 GLU A N 1
ATOM 882 C CA . GLU A 1 116 ? -1.46 17.172 -12.578 1 76.19 116 GLU A CA 1
ATOM 883 C C . GLU A 1 116 ? -1.319 18.609 -12.133 1 76.19 116 GLU A C 1
ATOM 885 O O . GLU A 1 116 ? -0.543 19.375 -12.711 1 76.19 116 GLU A O 1
ATOM 890 N N . ARG A 1 117 ? -1.98 18.953 -11.094 1 75.25 117 ARG A N 1
ATOM 891 C CA . ARG A 1 117 ? -1.924 20.312 -10.578 1 75.25 117 ARG A CA 1
ATOM 892 C C . ARG A 1 117 ? -0.598 20.578 -9.875 1 75.25 117 ARG A C 1
ATOM 894 O O . ARG A 1 117 ? -0.118 21.719 -9.852 1 75.25 117 ARG A O 1
ATOM 901 N N . SER A 1 118 ? -0.137 19.547 -9.258 1 71.62 118 SER A N 1
ATOM 902 C CA . SER A 1 118 ? 1.104 19.703 -8.508 1 71.62 118 SER A CA 1
ATOM 903 C C . SER A 1 118 ? 2.32 19.594 -9.422 1 71.62 118 SER A C 1
ATOM 905 O O . SER A 1 118 ? 3.42 20.016 -9.055 1 71.62 118 SER A O 1
ATOM 907 N N . ALA A 1 119 ? 2.215 19.031 -10.609 1 62.72 119 ALA A N 1
ATOM 908 C CA . ALA A 1 119 ? 3.299 18.953 -11.586 1 62.72 119 ALA A CA 1
ATOM 909 C C . ALA A 1 119 ? 3.527 20.312 -12.25 1 62.72 119 ALA A C 1
ATOM 911 O O . ALA A 1 119 ? 2.6 21.125 -12.367 1 62.72 119 ALA A O 1
ATOM 912 N N . MET B 1 1 ? 8.609 11.047 -22.281 1 22.97 1 MET B N 1
ATOM 913 C CA . MET B 1 1 ? 9.023 9.898 -21.484 1 22.97 1 MET B CA 1
ATOM 914 C C . MET B 1 1 ? 7.828 8.992 -21.188 1 22.97 1 MET B C 1
ATOM 916 O O . MET B 1 1 ? 6.691 9.453 -21.109 1 22.97 1 MET B O 1
ATOM 920 N N . GLY B 1 2 ? 7.762 7.5 -21.266 1 28.81 2 GLY B N 1
ATOM 921 C CA . GLY B 1 2 ? 6.863 6.453 -21.734 1 28.81 2 GLY B CA 1
ATOM 922 C C . GLY B 1 2 ? 5.586 6.367 -20.906 1 28.81 2 GLY B C 1
ATOM 923 O O . GLY B 1 2 ? 5.633 6.188 -19.688 1 28.81 2 GLY B O 1
ATOM 924 N N . SER B 1 3 ? 4.586 7.047 -21.141 1 33.44 3 SER B N 1
ATOM 925 C CA . SER B 1 3 ? 3.145 6.852 -21.047 1 33.44 3 SER B CA 1
ATOM 926 C C . SER B 1 3 ? 2.771 5.383 -21.203 1 33.44 3 SER B C 1
ATOM 928 O O . SER B 1 3 ? 1.743 5.059 -21.812 1 33.44 3 SER B O 1
ATOM 930 N N . GLU B 1 4 ? 3.801 4.508 -21.203 1 36.28 4 GLU B N 1
ATOM 931 C CA . GLU B 1 4 ? 3.676 3.135 -21.672 1 36.28 4 GLU B CA 1
ATOM 932 C C . GLU B 1 4 ? 2.33 2.533 -21.281 1 36.28 4 GLU B C 1
ATOM 934 O O . GLU B 1 4 ? 1.743 2.924 -20.266 1 36.28 4 GLU B O 1
ATOM 939 N N . SER B 1 5 ? 1.77 1.572 -22.125 1 37.94 5 SER B N 1
ATOM 940 C CA . SER B 1 5 ? 0.501 0.905 -22.391 1 37.94 5 SER B CA 1
ATOM 941 C C . SER B 1 5 ? -0.07 0.265 -21.141 1 37.94 5 SER B C 1
ATOM 943 O O . SER B 1 5 ? 0.443 -0.75 -20.656 1 37.94 5 SER B O 1
ATOM 945 N N . CYS B 1 6 ? -0.258 0.983 -20.125 1 43.44 6 CYS B N 1
ATOM 946 C CA . CYS B 1 6 ? -1.21 0.481 -19.141 1 43.44 6 CYS B CA 1
ATOM 947 C C . CYS B 1 6 ? -2.381 -0.217 -19.812 1 43.44 6 CYS B C 1
ATOM 949 O O . CYS B 1 6 ? -3.539 0.143 -19.594 1 43.44 6 CYS B O 1
ATOM 951 N N . GLU B 1 7 ? -2.285 -0.346 -21.141 1 35.78 7 GLU B N 1
ATOM 952 C CA . GLU B 1 7 ? -3.445 -0.897 -21.828 1 35.78 7 GLU B CA 1
ATOM 95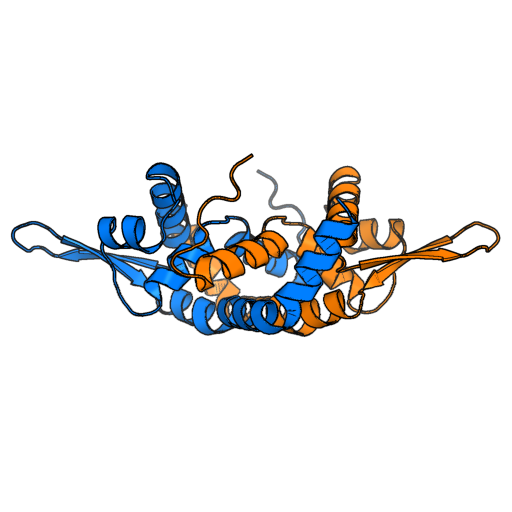3 C C . GLU B 1 7 ? -4.008 -2.107 -21.094 1 35.78 7 GLU B C 1
ATOM 955 O O . GLU B 1 7 ? -5.223 -2.277 -21 1 35.78 7 GLU B O 1
ATOM 960 N N . GLU B 1 8 ? -3.191 -3.15 -21.047 1 42.06 8 GLU B N 1
ATOM 961 C CA . GLU B 1 8 ? -3.9 -4.391 -20.75 1 42.06 8 GLU B CA 1
ATOM 962 C C . GLU B 1 8 ? -4.629 -4.297 -19.406 1 42.06 8 GLU B C 1
ATOM 964 O O . GLU B 1 8 ? -5.832 -4.559 -19.328 1 42.06 8 GLU B O 1
ATOM 969 N N . LEU B 1 9 ? -4.164 -5.027 -18.156 1 44.34 9 LEU B N 1
ATOM 970 C CA . LEU B 1 9 ? -5.188 -5.184 -17.125 1 44.34 9 LEU B CA 1
ATOM 971 C C . LEU B 1 9 ? -5.336 -3.904 -16.312 1 44.34 9 LEU B C 1
ATOM 973 O O . LEU B 1 9 ? -4.387 -3.473 -15.656 1 44.34 9 LEU B O 1
ATOM 977 N N . VAL B 1 10 ? -6.094 -2.938 -16.875 1 43.12 10 VAL B N 1
ATOM 978 C CA . VAL B 1 10 ? -6.562 -1.693 -16.266 1 43.12 10 VAL B CA 1
ATOM 979 C C . VAL B 1 10 ? -6.434 -1.772 -14.75 1 43.12 10 VAL B C 1
ATOM 981 O O . VAL B 1 10 ? -6.039 -0.8 -14.102 1 43.12 10 VAL B O 1
ATOM 984 N N . ALA B 1 11 ? -6.906 -2.938 -14.297 1 49.19 11 ALA B N 1
ATOM 985 C CA . ALA B 1 11 ? -6.773 -3.172 -12.859 1 49.19 11 ALA B CA 1
ATOM 986 C C . ALA B 1 11 ? -5.332 -2.951 -12.406 1 49.19 11 ALA B C 1
ATOM 988 O O . ALA B 1 11 ? -5.098 -2.402 -11.328 1 49.19 11 ALA B O 1
ATOM 989 N N . ASP B 1 12 ? -4.375 -3.158 -13.5 1 56.97 12 ASP B N 1
ATOM 990 C CA . ASP B 1 12 ? -2.957 -3.107 -13.164 1 56.97 12 ASP B CA 1
ATOM 991 C C . ASP B 1 12 ? -2.48 -1.665 -13.008 1 56.97 12 ASP B C 1
ATOM 993 O O . ASP B 1 12 ? -1.8 -1.332 -12.031 1 56.97 12 ASP B O 1
ATOM 997 N N . CYS B 1 13 ? -3.139 -0.861 -13.961 1 61.25 13 CYS B N 1
ATOM 998 C CA . CYS B 1 13 ? -2.59 0.49 -13.922 1 61.25 13 CYS B CA 1
ATOM 999 C C . CYS B 1 13 ? -3.109 1.255 -12.711 1 61.25 13 CYS B C 1
ATOM 1001 O O . CYS B 1 13 ? -2.357 1.986 -12.062 1 61.25 13 CYS B O 1
ATOM 1003 N N . ARG B 1 14 ? -4.375 0.938 -12.562 1 60.5 14 ARG B N 1
ATOM 1004 C CA . ARG B 1 14 ? -4.973 1.668 -11.445 1 60.5 14 ARG B CA 1
ATOM 1005 C C . ARG B 1 14 ? -4.422 1.18 -10.109 1 60.5 14 ARG B C 1
ATOM 1007 O O . ARG B 1 14 ? -4.18 1.979 -9.203 1 60.5 14 ARG B O 1
ATOM 1014 N N . VAL B 1 15 ? -4.223 -0.1 -10.086 1 64.88 15 VAL B N 1
ATOM 1015 C CA . VAL B 1 15 ? -3.664 -0.666 -8.859 1 64.88 15 VAL B CA 1
ATOM 1016 C C . VAL B 1 15 ? -2.23 -0.174 -8.672 1 64.88 15 VAL B C 1
ATOM 1018 O O . VAL B 1 15 ? -1.82 0.143 -7.551 1 64.88 15 VAL B O 1
ATOM 1021 N N . ARG B 1 16 ? -1.68 -0.025 -9.812 1 69.62 16 ARG B N 1
ATOM 1022 C CA . ARG B 1 16 ? -0.306 0.464 -9.742 1 69.62 16 ARG B CA 1
ATOM 1023 C C . ARG B 1 16 ? -0.261 1.909 -9.258 1 69.62 16 ARG B C 1
ATOM 1025 O O . ARG B 1 16 ? 0.589 2.271 -8.445 1 69.62 16 ARG B O 1
ATOM 1032 N N . LEU B 1 17 ? -1.22 2.699 -9.812 1 64.81 17 LEU B N 1
ATOM 1033 C CA . LEU B 1 17 ? -1.298 4.094 -9.398 1 64.81 17 LEU B CA 1
ATOM 1034 C C . LEU B 1 17 ? -1.604 4.199 -7.906 1 64.81 17 LEU B C 1
ATOM 1036 O O . LEU B 1 17 ? -1.017 5.027 -7.203 1 64.81 17 LEU B O 1
ATOM 1040 N N . ALA B 1 18 ? -2.449 3.34 -7.484 1 65 18 ALA B N 1
ATOM 1041 C CA . ALA B 1 18 ? -2.861 3.396 -6.082 1 65 18 ALA B CA 1
ATOM 1042 C C . ALA B 1 18 ? -1.778 2.834 -5.168 1 65 18 ALA B C 1
ATOM 1044 O O . ALA B 1 18 ? -1.611 3.293 -4.035 1 65 18 ALA B O 1
ATOM 1045 N N . SER B 1 19 ? -1.045 1.898 -5.785 1 71.38 19 SER B N 1
ATOM 1046 C CA . SER B 1 19 ? 0.004 1.279 -4.98 1 71.38 19 SER B CA 1
ATOM 1047 C C . SER B 1 19 ? 1.112 2.275 -4.656 1 71.38 19 SER B C 1
ATOM 1049 O O . SER B 1 19 ? 1.772 2.16 -3.623 1 71.38 19 SER B O 1
ATOM 1051 N N . ASP B 1 20 ? 1.127 3.281 -5.516 1 72.81 20 ASP B N 1
ATOM 1052 C CA . ASP B 1 20 ? 2.146 4.305 -5.309 1 72.81 20 ASP B CA 1
ATOM 1053 C C . ASP B 1 20 ? 1.9 5.074 -4.012 1 72.81 20 ASP B C 1
ATOM 1055 O O . ASP B 1 20 ? 2.844 5.551 -3.379 1 72.81 20 ASP B O 1
ATOM 1059 N N . LEU B 1 21 ? 0.607 5.152 -3.631 1 73.25 21 LEU B N 1
ATOM 1060 C CA . LEU B 1 21 ? 0.243 5.879 -2.42 1 73.25 21 LEU B CA 1
ATOM 1061 C C . LEU B 1 21 ? 0.75 5.156 -1.177 1 73.25 21 LEU B C 1
ATOM 1063 O O . LEU B 1 21 ? 0.866 5.758 -0.107 1 73.25 21 LEU B O 1
ATOM 1067 N N . PHE B 1 22 ? 1.073 3.842 -1.403 1 78.38 22 PHE B N 1
ATOM 1068 C CA . PHE B 1 22 ? 1.619 3.061 -0.301 1 78.38 22 PHE B CA 1
ATOM 1069 C C . PHE B 1 22 ? 3.102 2.779 -0.518 1 78.38 22 PHE B C 1
ATOM 1071 O O . PHE B 1 22 ? 3.754 2.172 0.333 1 78.38 22 PHE B O 1
ATOM 1078 N N . ALA B 1 23 ? 3.609 3.232 -1.644 1 75 23 ALA B N 1
ATOM 1079 C CA . ALA B 1 23 ? 4.98 2.887 -2.018 1 75 23 ALA B CA 1
ATOM 1080 C C . ALA B 1 23 ? 5.988 3.537 -1.076 1 75 23 ALA B C 1
ATOM 1082 O O . ALA B 1 23 ? 7.098 3.033 -0.901 1 75 23 ALA B O 1
ATOM 1083 N N . HIS B 1 24 ? 5.508 4.645 -0.49 1 81 24 HIS B N 1
ATOM 1084 C CA . HIS B 1 24 ? 6.406 5.316 0.44 1 81 24 HIS B CA 1
ATOM 1085 C C . HIS B 1 24 ? 6.004 5.051 1.887 1 81 24 HIS B C 1
ATOM 1087 O O . HIS B 1 24 ? 4.875 5.336 2.285 1 81 24 HIS B O 1
ATOM 1093 N N . THR B 1 25 ? 6.918 4.582 2.605 1 78.75 25 THR B N 1
ATOM 1094 C CA . THR B 1 25 ? 6.688 4.027 3.934 1 78.75 25 THR B CA 1
ATOM 1095 C C . THR B 1 25 ? 5.973 5.035 4.828 1 78.75 25 THR B C 1
ATOM 1097 O O . THR B 1 25 ? 5.086 4.668 5.602 1 78.75 25 THR B O 1
ATOM 1100 N N . TRP B 1 26 ? 6.344 6.273 4.648 1 86.81 26 TRP B N 1
ATOM 1101 C CA . TRP B 1 26 ? 5.906 7.258 5.633 1 86.81 26 TRP B CA 1
ATOM 1102 C C . TRP B 1 26 ? 4.566 7.867 5.234 1 86.81 26 TRP B C 1
ATOM 1104 O O . TRP B 1 26 ? 3.875 8.461 6.062 1 86.81 26 TRP B O 1
ATOM 1114 N N . ASP B 1 27 ? 4.113 7.719 4.016 1 89.31 27 ASP B N 1
ATOM 1115 C CA . ASP B 1 27 ? 2.904 8.375 3.529 1 89.31 27 ASP B CA 1
ATOM 1116 C C . ASP B 1 27 ? 1.675 7.891 4.297 1 89.31 27 ASP B C 1
ATOM 1118 O O . ASP B 1 27 ? 0.915 8.703 4.832 1 89.31 27 ASP B O 1
ATOM 1122 N N . PRO B 1 28 ? 1.539 6.625 4.387 1 88.69 28 PRO B N 1
ATOM 1123 C CA . PRO B 1 28 ? 0.375 6.176 5.152 1 88.69 28 PRO B CA 1
ATOM 1124 C C . PRO B 1 28 ? 0.463 6.551 6.633 1 88.69 28 PRO B C 1
ATOM 1126 O O . PRO B 1 28 ? -0.563 6.773 7.277 1 88.69 28 PRO B O 1
ATOM 1129 N N . VAL B 1 29 ? 1.647 6.676 7.168 1 87.25 29 VAL B N 1
ATOM 1130 C CA . VAL B 1 29 ? 1.856 7.016 8.57 1 87.25 29 VAL B CA 1
ATOM 1131 C C . VAL B 1 29 ? 1.449 8.469 8.82 1 87.25 29 VAL B C 1
ATOM 1133 O O . VAL B 1 29 ? 0.781 8.773 9.812 1 87.25 29 VAL B O 1
ATOM 1136 N N . VAL B 1 30 ? 1.828 9.25 7.895 1 92.06 30 VAL B N 1
ATOM 1137 C CA . VAL B 1 30 ? 1.475 10.656 8 1 92.06 30 VAL B CA 1
ATOM 1138 C C . VAL B 1 30 ? -0.04 10.82 7.895 1 92.06 30 VAL B C 1
ATOM 1140 O O . VAL B 1 30 ? -0.644 11.586 8.656 1 92.06 30 VAL B O 1
ATOM 1143 N N . ILE B 1 31 ? -0.656 10.109 6.984 1 92.94 31 ILE B N 1
ATOM 1144 C CA . ILE B 1 31 ? -2.105 10.172 6.824 1 92.94 31 ILE B CA 1
ATOM 1145 C C . ILE B 1 31 ? -2.785 9.703 8.109 1 92.94 31 ILE B C 1
ATOM 1147 O O . ILE B 1 31 ? -3.742 10.328 8.578 1 92.94 31 ILE B O 1
ATOM 1151 N N . ALA B 1 32 ? -2.309 8.695 8.672 1 90.06 32 ALA B N 1
ATOM 1152 C CA . ALA B 1 32 ? -2.863 8.18 9.922 1 90.06 32 ALA B CA 1
ATOM 1153 C C . ALA B 1 32 ? -2.74 9.211 11.039 1 90.06 32 ALA B C 1
ATOM 1155 O O . ALA B 1 32 ? -3.664 9.391 11.836 1 90.06 32 ALA B O 1
ATOM 1156 N N . ALA B 1 33 ? -1.613 9.859 11.102 1 91.19 33 ALA B N 1
ATOM 1157 C CA . ALA B 1 33 ? -1.354 10.852 12.141 1 91.19 33 ALA B CA 1
ATOM 1158 C C . ALA B 1 33 ? -2.301 12.039 12.016 1 91.19 33 ALA B C 1
ATOM 1160 O O . ALA B 1 33 ? -2.613 12.703 13.008 1 91.19 33 ALA B O 1
ATOM 1161 N N . LEU B 1 34 ? -2.803 12.234 10.805 1 94.75 34 LEU B N 1
ATOM 1162 C CA . LEU B 1 34 ? -3.658 13.391 10.547 1 94.75 34 LEU B CA 1
ATOM 1163 C C . LEU B 1 34 ? -5.129 13 10.625 1 94.75 34 LEU B C 1
ATOM 1165 O O . LEU B 1 34 ? -6.008 13.859 10.5 1 94.75 34 LEU B O 1
ATOM 1169 N N . ASN B 1 35 ? -5.344 11.758 10.805 1 92.31 35 ASN B N 1
ATOM 1170 C CA . ASN B 1 35 ? -6.707 11.242 10.734 1 92.31 35 ASN B CA 1
ATOM 1171 C C . ASN B 1 35 ? -7.594 11.859 11.812 1 92.31 35 ASN B C 1
ATOM 1173 O O . ASN B 1 35 ? -8.797 12.039 11.609 1 92.31 35 ASN B O 1
ATOM 1177 N N . ASP B 1 36 ? -7.062 12.188 12.906 1 91.31 36 ASP B N 1
ATOM 1178 C CA . ASP B 1 36 ? -7.852 12.734 14.008 1 91.31 36 ASP B CA 1
ATOM 1179 C C . ASP B 1 36 ? -7.988 14.25 13.891 1 91.31 36 ASP B C 1
ATOM 1181 O O . ASP B 1 36 ? -8.688 14.875 14.695 1 91.31 36 ASP B O 1
ATOM 1185 N N . GLY B 1 37 ? -7.297 14.852 12.969 1 94.56 37 GLY B N 1
ATOM 1186 C CA . GLY B 1 37 ? -7.402 16.281 12.75 1 94.56 37 GLY B CA 1
ATOM 1187 C C . GLY B 1 37 ? -6.105 16.906 12.273 1 94.56 37 GLY B C 1
ATOM 1188 O O . GLY B 1 37 ? -5.086 16.234 12.156 1 94.56 37 GLY B O 1
ATOM 1189 N N . PRO B 1 38 ? -6.188 18.234 12.023 1 96.5 38 PRO B N 1
ATOM 1190 C CA . PRO B 1 38 ? -5.004 18.969 11.555 1 96.5 38 PRO B CA 1
ATOM 1191 C C . PRO B 1 38 ? -3.885 19 12.594 1 96.5 38 PRO B C 1
ATOM 1193 O O . PRO B 1 38 ? -4.152 19.016 13.797 1 96.5 38 PRO B O 1
ATOM 1196 N N . ARG B 1 39 ? -2.623 19 12.086 1 96.75 39 ARG B N 1
ATOM 1197 C CA . ARG B 1 39 ? -1.451 19.047 12.961 1 96.75 39 ARG B CA 1
ATOM 1198 C C . ARG B 1 39 ? -0.342 19.891 12.336 1 96.75 39 ARG B C 1
ATOM 1200 O O . ARG B 1 39 ? -0.21 19.953 11.109 1 96.75 39 ARG B O 1
ATOM 1207 N N . ARG B 1 40 ? 0.404 20.5 13.289 1 95.75 40 ARG B N 1
ATOM 1208 C CA . ARG B 1 40 ? 1.605 21.203 12.852 1 95.75 40 ARG B CA 1
ATOM 1209 C C . ARG B 1 40 ? 2.729 20.219 12.531 1 95.75 40 ARG B C 1
ATOM 1211 O O . ARG B 1 40 ? 2.707 19.078 12.992 1 95.75 40 ARG B O 1
ATOM 1218 N N . ARG B 1 41 ? 3.695 20.75 11.766 1 94.81 41 ARG B N 1
ATOM 1219 C CA . ARG B 1 41 ? 4.812 19.922 11.336 1 94.81 41 ARG B CA 1
ATOM 1220 C C . ARG B 1 41 ? 5.523 19.312 12.539 1 94.81 41 ARG B C 1
ATOM 1222 O O . ARG B 1 41 ? 5.836 18.109 12.547 1 94.81 41 ARG B O 1
ATOM 1229 N N . ARG B 1 42 ? 5.734 20.109 13.492 1 93.56 42 ARG B N 1
ATOM 1230 C CA . ARG B 1 42 ? 6.449 19.641 14.672 1 93.56 42 ARG B CA 1
ATOM 1231 C C . ARG B 1 42 ? 5.672 18.531 15.383 1 93.56 42 ARG B C 1
ATOM 1233 O O . ARG B 1 42 ? 6.258 17.562 15.859 1 93.56 42 ARG B O 1
ATOM 1240 N N . THR B 1 43 ? 4.371 18.734 15.492 1 93.31 43 THR B N 1
ATOM 1241 C CA . THR B 1 43 ? 3.508 17.734 16.125 1 93.31 43 THR B CA 1
ATOM 1242 C C . THR B 1 43 ? 3.539 16.438 15.336 1 93.31 43 THR B C 1
ATOM 1244 O O . THR B 1 43 ? 3.561 15.352 15.93 1 93.31 43 THR B O 1
ATOM 1247 N N . LEU B 1 44 ? 3.596 16.484 14.07 1 93.88 44 LEU B N 1
ATOM 1248 C CA . LEU B 1 44 ? 3.709 15.297 13.227 1 93.88 44 LEU B CA 1
ATOM 1249 C C . LEU B 1 44 ? 5.043 14.594 13.461 1 93.88 44 LEU B C 1
ATOM 1251 O O . LEU B 1 44 ? 5.082 13.375 13.641 1 93.88 44 LEU B O 1
ATOM 1255 N N . ARG B 1 45 ? 6.07 15.359 13.508 1 92.5 45 ARG B N 1
ATOM 1256 C CA . ARG B 1 45 ? 7.418 14.82 13.688 1 92.5 45 ARG B CA 1
ATOM 1257 C C . ARG B 1 45 ? 7.527 14.047 15 1 92.5 45 ARG B C 1
ATOM 1259 O O . ARG B 1 45 ? 8.047 12.93 15.023 1 92.5 45 ARG B O 1
ATOM 1266 N N . VAL B 1 46 ? 6.977 14.625 16.047 1 88.94 46 VAL B N 1
ATOM 1267 C CA . VAL B 1 46 ? 7.07 14.023 17.375 1 88.94 46 VAL B CA 1
ATOM 1268 C C . VAL B 1 46 ? 6.09 12.859 17.484 1 88.94 46 VAL B C 1
ATOM 1270 O O . VAL B 1 46 ? 6.418 11.82 18.062 1 88.94 46 VAL B O 1
ATOM 1273 N N . GLY B 1 47 ? 4.953 13.031 16.969 1 87.38 47 GLY B N 1
ATOM 1274 C CA . GLY B 1 47 ? 3.904 12.023 17.062 1 87.38 47 GLY B CA 1
ATOM 1275 C C . GLY B 1 47 ? 4.219 10.75 16.312 1 87.38 47 GLY B C 1
ATOM 1276 O O . GLY B 1 47 ? 3.889 9.656 16.766 1 87.38 47 GLY B O 1
ATOM 1277 N N . ILE B 1 48 ? 4.742 10.805 15.148 1 85 48 ILE B N 1
ATOM 1278 C CA . ILE B 1 48 ? 5.078 9.641 14.336 1 85 48 ILE B CA 1
ATOM 1279 C C . ILE B 1 48 ? 6.297 8.93 14.922 1 85 48 ILE B C 1
ATOM 1281 O O . ILE B 1 48 ? 6.352 7.699 14.938 1 85 48 ILE B O 1
ATOM 1285 N N . GLY B 1 49 ? 7.172 9.68 15.438 1 82.19 49 GLY B N 1
ATOM 1286 C CA . GLY B 1 49 ? 8.375 9.078 15.992 1 82.19 49 GLY B CA 1
ATOM 1287 C C . GLY B 1 49 ? 9.203 8.352 14.953 1 82.19 49 GLY B C 1
ATOM 1288 O O . GLY B 1 49 ? 8.664 7.773 14 1 82.19 49 GLY B O 1
ATOM 1289 N N . GLY B 1 50 ? 10.484 8.43 15.07 1 84.75 50 GLY B N 1
ATOM 1290 C CA . GLY B 1 50 ? 11.414 7.672 14.258 1 84.75 50 GLY B CA 1
ATOM 1291 C C . GLY B 1 50 ? 11.586 8.242 12.859 1 84.75 50 GLY B C 1
ATOM 1292 O O . GLY B 1 50 ? 12.477 7.816 12.117 1 84.75 50 GLY B O 1
ATOM 1293 N N . ILE B 1 51 ? 10.719 9.109 12.492 1 87.31 51 ILE B N 1
ATOM 1294 C CA . ILE B 1 51 ? 10.812 9.695 11.156 1 87.31 51 ILE B CA 1
ATOM 1295 C C . ILE B 1 51 ? 11.828 10.836 11.164 1 87.31 51 ILE B C 1
ATOM 1297 O O . ILE B 1 51 ? 11.875 11.633 12.102 1 87.31 51 ILE B O 1
ATOM 1301 N N . SER B 1 52 ? 12.664 10.938 10.18 1 92.38 52 SER B N 1
ATOM 1302 C CA . SER B 1 52 ? 13.594 12.047 10.047 1 92.38 52 SER B CA 1
ATOM 1303 C C . SER B 1 52 ? 12.898 13.289 9.5 1 92.38 52 SER B C 1
ATOM 1305 O O . SER B 1 52 ? 11.82 13.195 8.906 1 92.38 52 SER B O 1
ATOM 1307 N N . ASP B 1 53 ? 13.578 14.406 9.656 1 94.31 53 ASP B N 1
ATOM 1308 C CA . ASP B 1 53 ? 13.055 15.656 9.117 1 94.31 53 ASP B CA 1
ATOM 1309 C C . ASP B 1 53 ? 12.938 15.602 7.598 1 94.31 53 ASP B C 1
ATOM 1311 O O . ASP B 1 53 ? 11.953 16.062 7.023 1 94.31 53 ASP B O 1
ATOM 1315 N N . LYS B 1 54 ? 13.867 15.047 7.043 1 96.25 54 LYS B N 1
ATOM 1316 C CA . LYS B 1 54 ? 13.859 14.922 5.586 1 96.25 54 LYS B CA 1
ATOM 1317 C C . LYS B 1 54 ? 12.711 14.031 5.113 1 96.25 54 LYS B C 1
ATOM 1319 O O . LYS B 1 54 ? 11.992 14.383 4.176 1 96.25 54 LYS B O 1
ATOM 1324 N N . ALA B 1 55 ? 12.531 12.898 5.715 1 93.56 55 ALA B N 1
ATOM 1325 C CA . ALA B 1 55 ? 11.477 11.953 5.352 1 93.56 55 ALA B CA 1
ATOM 1326 C C . ALA B 1 55 ? 10.102 12.57 5.539 1 93.56 55 ALA B C 1
ATOM 1328 O O . ALA B 1 55 ? 9.195 12.344 4.734 1 93.56 55 ALA B O 1
ATOM 1329 N N . LEU B 1 56 ? 10.008 13.305 6.574 1 94.81 56 LEU B N 1
ATOM 1330 C CA . LEU B 1 56 ? 8.734 13.977 6.809 1 94.81 56 LEU B CA 1
ATOM 1331 C C . LEU B 1 56 ? 8.461 15.016 5.719 1 94.81 56 LEU B C 1
ATOM 1333 O O . LEU B 1 56 ? 7.348 15.086 5.195 1 94.81 56 LEU B O 1
ATOM 1337 N N . THR B 1 57 ? 9.477 15.828 5.359 1 96.75 57 THR B N 1
ATOM 1338 C CA . THR B 1 57 ? 9.344 16.828 4.301 1 96.75 57 THR B CA 1
ATOM 1339 C C . THR B 1 57 ? 8.945 16.156 2.984 1 96.75 57 THR B C 1
ATOM 1341 O O . THR B 1 57 ? 8.031 16.625 2.301 1 96.75 57 THR B O 1
ATOM 1344 N N . GLU B 1 58 ? 9.57 15.117 2.682 1 95.38 58 GLU B N 1
ATOM 1345 C CA . GLU B 1 58 ? 9.297 14.406 1.438 1 95.38 58 GLU B CA 1
ATOM 1346 C C . GLU B 1 58 ? 7.883 13.828 1.439 1 95.38 58 GLU B C 1
ATOM 1348 O O . GLU B 1 58 ? 7.176 13.898 0.431 1 95.38 58 GLU B O 1
ATOM 1353 N N . ALA B 1 59 ? 7.48 13.25 2.545 1 94.12 59 ALA B N 1
ATOM 1354 C CA . ALA B 1 59 ? 6.145 12.68 2.666 1 94.12 59 ALA B CA 1
ATOM 1355 C C . ALA B 1 59 ? 5.07 13.758 2.527 1 94.12 59 ALA B C 1
ATOM 1357 O O . ALA B 1 59 ? 4.094 13.578 1.799 1 94.12 59 ALA B O 1
ATOM 1358 N N . LEU B 1 60 ? 5.316 14.859 3.225 1 96.31 60 LEU B N 1
ATOM 1359 C CA . LEU B 1 60 ? 4.363 15.961 3.152 1 96.31 60 LEU B CA 1
ATOM 1360 C C . LEU B 1 60 ? 4.242 16.484 1.725 1 96.31 60 LEU B C 1
ATOM 1362 O O . LEU B 1 60 ? 3.135 16.703 1.233 1 96.31 60 LEU B O 1
ATOM 1366 N N . ASN B 1 61 ? 5.367 16.641 1.053 1 95.62 61 ASN B N 1
ATOM 1367 C CA . ASN B 1 61 ? 5.359 17.125 -0.323 1 95.62 61 ASN B CA 1
ATOM 1368 C C . ASN B 1 61 ? 4.617 16.172 -1.251 1 95.62 61 ASN B C 1
ATOM 1370 O O . ASN B 1 61 ? 3.824 16.594 -2.09 1 95.62 61 ASN B O 1
ATOM 1374 N N . ARG B 1 62 ? 4.824 14.906 -1.096 1 92.69 62 ARG B N 1
ATOM 1375 C CA . ARG B 1 62 ? 4.145 13.914 -1.925 1 92.69 62 ARG B CA 1
ATOM 1376 C C . ARG B 1 62 ? 2.639 13.938 -1.687 1 92.69 62 ARG B C 1
ATOM 1378 O O . ARG B 1 62 ? 1.855 13.898 -2.637 1 92.69 62 ARG B O 1
ATOM 1385 N N . LEU B 1 63 ? 2.27 13.992 -0.46 1 94.88 63 LEU B N 1
ATOM 1386 C CA . LEU B 1 63 ? 0.854 13.961 -0.107 1 94.88 63 LEU B CA 1
ATOM 1387 C C . LEU B 1 63 ? 0.149 15.234 -0.575 1 94.88 63 LEU B C 1
ATOM 1389 O O . LEU B 1 63 ? -1.016 15.188 -0.977 1 94.88 63 LEU B O 1
ATOM 1393 N N . LEU B 1 64 ? 0.88 16.375 -0.485 1 95.19 64 LEU B N 1
ATOM 1394 C CA . LEU B 1 64 ? 0.353 17.609 -1.039 1 95.19 64 LEU B CA 1
ATOM 1395 C C . LEU B 1 64 ? 0.177 17.5 -2.549 1 95.19 64 LEU B C 1
ATOM 1397 O O . LEU B 1 64 ? -0.88 17.844 -3.082 1 95.19 64 LEU B O 1
ATOM 1401 N N . GLY B 1 65 ? 1.15 16.969 -3.186 1 92.31 65 GLY B N 1
ATOM 1402 C CA . GLY B 1 65 ? 1.12 16.812 -4.633 1 92.31 65 GLY B CA 1
ATOM 1403 C C . GLY B 1 65 ? 0.023 15.875 -5.105 1 92.31 65 GLY B C 1
ATOM 1404 O O . GLY B 1 65 ? -0.527 16.062 -6.191 1 92.31 65 GLY B O 1
ATOM 1405 N N . ASN B 1 66 ? -0.305 14.906 -4.285 1 90.75 66 ASN B N 1
ATOM 1406 C CA . ASN B 1 66 ? -1.33 13.93 -4.641 1 90.75 66 ASN B CA 1
ATOM 1407 C C . ASN B 1 66 ? -2.715 14.383 -4.184 1 90.75 66 AS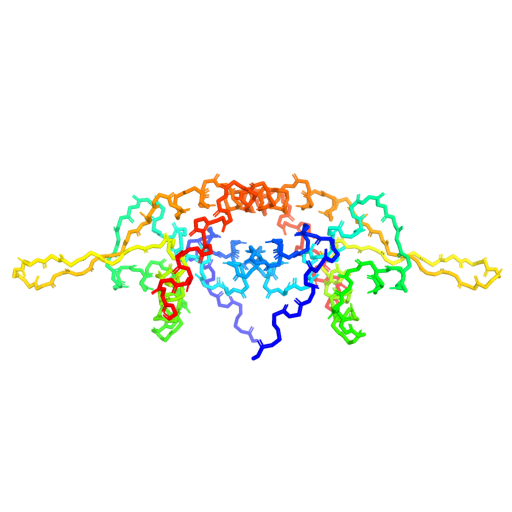N B C 1
ATOM 1409 O O . ASN B 1 66 ? -3.703 13.68 -4.395 1 90.75 66 ASN B O 1
ATOM 1413 N N . GLY B 1 67 ? -2.736 15.5 -3.508 1 93.62 67 GLY B N 1
ATOM 1414 C CA . GLY B 1 67 ? -4.012 16.078 -3.123 1 93.62 67 GLY B CA 1
ATOM 1415 C C . GLY B 1 67 ? -4.648 15.391 -1.93 1 93.62 67 GLY B C 1
ATOM 1416 O O . GLY B 1 67 ? -5.855 15.5 -1.713 1 93.62 67 GLY B O 1
ATOM 1417 N N . LEU B 1 68 ? -3.879 14.695 -1.169 1 95.38 68 LEU B N 1
ATOM 1418 C CA . LEU B 1 68 ? -4.414 13.938 -0.045 1 95.38 68 LEU B CA 1
ATOM 1419 C C . LEU B 1 68 ? -4.414 14.773 1.228 1 95.38 68 LEU B C 1
ATOM 1421 O O . LEU B 1 68 ? -5.16 14.484 2.166 1 95.38 68 LEU B O 1
ATOM 1425 N N . ILE B 1 69 ? -3.496 15.797 1.27 1 97.06 69 ILE B N 1
ATOM 1426 C CA . ILE B 1 69 ? -3.482 16.734 2.389 1 97.06 69 ILE B CA 1
ATOM 1427 C C . ILE B 1 69 ? -3.436 18.156 1.864 1 97.06 69 ILE B C 1
ATOM 1429 O O . ILE B 1 69 ? -3.205 18.391 0.673 1 97.06 69 ILE B O 1
ATOM 1433 N N . GLU B 1 70 ? -3.744 19.047 2.742 1 97.38 70 GLU B N 1
ATOM 1434 C CA . GLU B 1 70 ? -3.615 20.469 2.455 1 97.38 70 GLU B CA 1
ATOM 1435 C C . GLU B 1 70 ? -2.807 21.188 3.537 1 97.38 70 GLU B C 1
ATOM 1437 O O . GLU B 1 70 ? -2.746 20.719 4.68 1 97.38 70 GLU B O 1
ATOM 1442 N N . ARG B 1 71 ? -2.094 22.156 3.09 1 96.56 71 ARG B N 1
ATOM 1443 C CA . ARG B 1 71 ? -1.348 23.047 3.975 1 96.56 71 ARG B CA 1
ATOM 1444 C C . ARG B 1 71 ? -2.139 24.312 4.266 1 96.56 71 ARG B C 1
ATOM 1446 O O . ARG B 1 71 ? -2.453 25.078 3.354 1 96.56 71 ARG B O 1
ATOM 1453 N N . ARG B 1 72 ? -2.467 24.547 5.531 1 94.88 72 ARG B N 1
ATOM 1454 C CA . ARG B 1 72 ? -3.238 25.719 5.945 1 94.88 72 ARG B CA 1
ATOM 1455 C C . ARG B 1 72 ? -2.355 26.734 6.676 1 94.88 72 ARG B C 1
ATOM 1457 O O . ARG B 1 72 ? -1.765 26.406 7.707 1 94.88 72 ARG B O 1
ATOM 1464 N N . SER B 1 73 ? -2.334 27.906 6.117 1 93.19 73 SER B N 1
ATOM 1465 C CA . SER B 1 73 ? -1.57 28.984 6.746 1 93.19 73 SER B CA 1
ATOM 1466 C C . SER B 1 73 ? -2.484 29.938 7.5 1 93.19 73 SER B C 1
ATOM 1468 O O . SER B 1 73 ? -3.535 30.344 6.988 1 93.19 73 SER B O 1
ATOM 1470 N N . PHE B 1 74 ? -2.094 30.234 8.703 1 90.62 74 PHE B N 1
ATOM 1471 C CA . PHE B 1 74 ? -2.855 31.156 9.531 1 90.62 74 PHE B CA 1
ATOM 1472 C C . PHE B 1 74 ? -2.023 32.375 9.867 1 90.62 74 PHE B C 1
ATOM 1474 O O . PHE B 1 74 ? -0.887 32.281 10.32 1 90.62 74 PHE B O 1
ATOM 1481 N N . ALA B 1 75 ? -2.629 33.5 9.594 1 89.19 75 ALA B N 1
ATOM 1482 C CA . ALA B 1 75 ? -1.976 34.75 9.867 1 89.19 75 ALA B CA 1
ATOM 1483 C C . ALA B 1 75 ? -2.109 35.156 11.344 1 89.19 75 ALA B C 1
ATOM 1485 O O . ALA B 1 75 ? -2.896 36.031 11.688 1 89.19 75 ALA B O 1
ATOM 1486 N N . GLU B 1 76 ? -1.683 34.406 12.086 1 85.56 76 GLU B N 1
ATOM 1487 C CA . GLU B 1 76 ? -1.642 34.719 13.516 1 85.56 76 GLU B CA 1
ATOM 1488 C C . GLU B 1 76 ? -0.218 35.031 13.969 1 85.56 76 GLU B C 1
ATOM 1490 O O . GLU B 1 76 ? 0.72 34.969 13.172 1 85.56 76 GLU B O 1
ATOM 1495 N N . ALA B 1 77 ? -0.101 35.844 15.055 1 84.75 77 ALA B N 1
ATOM 1496 C CA . ALA B 1 77 ? 1.205 36.094 15.648 1 84.75 77 ALA B CA 1
ATOM 1497 C C . ALA B 1 77 ? 1.494 35.125 16.797 1 84.75 77 ALA B C 1
ATOM 1499 O O . ALA B 1 77 ? 0.772 35.125 17.797 1 84.75 77 ALA B O 1
ATOM 1500 N N . PRO B 1 78 ? 2.488 34.219 16.375 1 87.12 78 PRO B N 1
ATOM 1501 C CA . PRO B 1 78 ? 3.33 33.906 15.211 1 87.12 78 PRO B CA 1
ATOM 1502 C C . PRO B 1 78 ? 2.586 33.125 14.133 1 87.12 78 PRO B C 1
ATOM 1504 O O . PRO B 1 78 ? 1.597 32.469 14.422 1 87.12 78 PRO B O 1
ATOM 1507 N N . PRO B 1 79 ? 3.164 33.281 13 1 89.81 79 PRO B N 1
ATOM 1508 C CA . PRO B 1 79 ? 2.514 32.562 11.914 1 89.81 79 PRO B CA 1
ATOM 1509 C C . PRO B 1 79 ? 2.445 31.047 12.172 1 89.81 79 PRO B C 1
ATOM 1511 O O . PRO B 1 79 ? 3.373 30.484 12.75 1 89.81 79 PRO B O 1
ATOM 1514 N N . ARG B 1 80 ? 1.304 30.484 11.812 1 90.69 80 ARG B N 1
ATOM 1515 C CA . ARG B 1 80 ? 1.084 29.062 12.055 1 90.69 80 ARG B CA 1
ATOM 1516 C C . ARG B 1 80 ? 0.692 28.359 10.766 1 90.69 80 ARG B C 1
ATOM 1518 O O . ARG B 1 80 ? -0.061 28.891 9.953 1 90.69 80 ARG B O 1
ATOM 1525 N N . VAL B 1 81 ? 1.338 27.188 10.57 1 94.25 81 VAL B N 1
ATOM 1526 C CA . VAL B 1 81 ? 0.987 26.328 9.438 1 94.25 81 VAL B CA 1
ATOM 1527 C C . VAL B 1 81 ? 0.549 24.953 9.945 1 94.25 81 VAL B C 1
ATOM 1529 O O . VAL 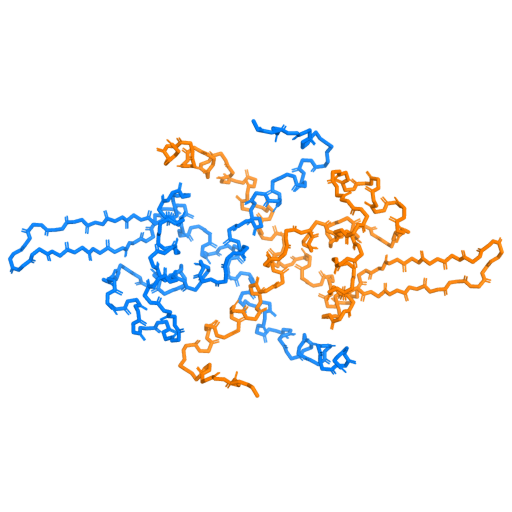B 1 81 ? 1.215 24.359 10.797 1 94.25 81 VAL B O 1
ATOM 1532 N N . ASP B 1 82 ? -0.644 24.531 9.438 1 96.56 82 ASP B N 1
ATOM 1533 C CA . ASP B 1 82 ? -1.106 23.203 9.781 1 96.56 82 ASP B CA 1
ATOM 1534 C C . ASP B 1 82 ? -1.342 22.359 8.531 1 96.56 82 ASP B C 1
ATOM 1536 O O . ASP B 1 82 ? -1.566 22.906 7.445 1 96.56 82 ASP B O 1
ATOM 1540 N N . TYR B 1 83 ? -1.214 21.094 8.727 1 97.88 83 TYR B N 1
ATOM 1541 C CA . TYR B 1 83 ? -1.565 20.125 7.695 1 97.88 83 TYR B CA 1
ATOM 1542 C C . TYR B 1 83 ? -2.842 19.375 8.062 1 97.88 83 TYR B C 1
ATOM 1544 O O . TYR B 1 83 ? -3.047 19.016 9.219 1 97.88 83 TYR B O 1
ATOM 1552 N N . ALA B 1 84 ? -3.711 19.25 7.059 1 97.94 84 ALA B N 1
ATOM 1553 C CA . ALA B 1 84 ? -4.977 18.547 7.27 1 97.94 84 ALA B CA 1
ATOM 1554 C C . ALA B 1 84 ? -5.301 17.625 6.094 1 97.94 84 ALA B C 1
ATOM 1556 O O . ALA B 1 84 ? -4.855 17.875 4.969 1 97.94 84 ALA B O 1
ATOM 1557 N N . LEU B 1 85 ? -6.098 16.594 6.414 1 97.69 85 LEU B N 1
ATOM 1558 C CA . LEU B 1 85 ? -6.582 15.75 5.332 1 97.69 85 LEU B CA 1
ATOM 1559 C C . LEU B 1 85 ? -7.617 16.484 4.484 1 97.69 85 LEU B C 1
ATOM 1561 O O . LEU B 1 85 ? -8.469 17.203 5.02 1 97.69 85 LEU B O 1
ATOM 1565 N N . THR B 1 86 ? -7.426 16.359 3.203 1 97.25 86 THR B N 1
ATOM 1566 C CA . THR B 1 86 ? -8.508 16.766 2.311 1 97.25 86 THR B CA 1
ATOM 1567 C C . THR B 1 86 ? -9.633 15.727 2.324 1 97.25 86 THR B C 1
ATOM 1569 O O . THR B 1 86 ? -9.547 14.719 3.027 1 97.25 86 THR B O 1
ATOM 1572 N N . ALA B 1 87 ? -10.727 16.047 1.543 1 96.31 87 ALA B N 1
ATOM 1573 C CA . ALA B 1 87 ? -11.781 15.047 1.395 1 96.31 87 ALA B CA 1
ATOM 1574 C C . ALA B 1 87 ? -11.234 13.758 0.791 1 96.31 87 ALA B C 1
ATOM 1576 O O . ALA B 1 87 ? -11.602 12.656 1.225 1 96.31 87 ALA B O 1
ATOM 1577 N N . LEU B 1 88 ? -10.336 13.898 -0.211 1 94.56 88 LEU B N 1
ATOM 1578 C CA . LEU B 1 88 ? -9.695 12.75 -0.835 1 94.56 88 LEU B CA 1
ATOM 1579 C C . LEU B 1 88 ? -8.852 11.977 0.18 1 94.56 88 LEU B C 1
ATOM 1581 O O . LEU B 1 88 ? -8.914 10.75 0.233 1 94.56 88 LEU B O 1
ATOM 1585 N N . GLY B 1 89 ? -8.117 12.727 0.963 1 95.5 89 GLY B N 1
ATOM 1586 C CA . GLY B 1 89 ? -7.309 12.109 2.006 1 95.5 89 GLY B CA 1
ATOM 1587 C C . GLY B 1 89 ? -8.141 11.352 3.027 1 95.5 89 GLY B C 1
ATOM 1588 O O . GLY B 1 89 ? -7.762 10.258 3.451 1 95.5 89 GLY B O 1
ATOM 1589 N N . ARG B 1 90 ? -9.25 11.898 3.402 1 96.56 90 ARG B N 1
ATOM 1590 C CA . ARG B 1 90 ? -10.133 11.266 4.375 1 96.56 90 ARG B CA 1
ATOM 1591 C C . ARG B 1 90 ? -10.727 9.977 3.811 1 96.56 90 ARG B C 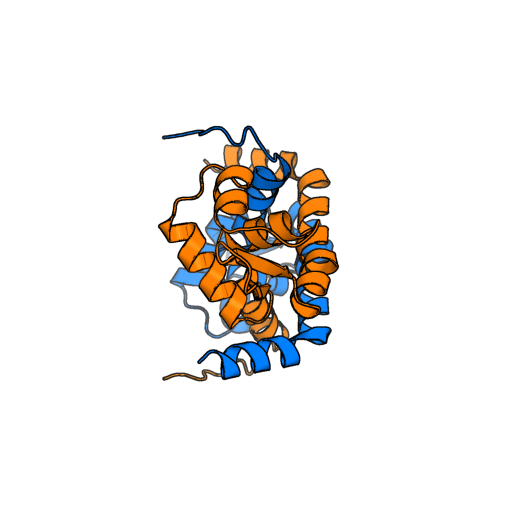1
ATOM 1593 O O . ARG B 1 90 ? -10.867 8.984 4.531 1 96.56 90 ARG B O 1
ATOM 1600 N N . SER B 1 91 ? -11.078 10.047 2.605 1 94.88 91 SER B N 1
ATOM 1601 C CA . SER B 1 91 ? -11.641 8.852 1.981 1 94.88 91 SER B CA 1
ATOM 1602 C C . SER B 1 91 ? -10.609 7.73 1.908 1 94.88 91 SER B C 1
ATOM 1604 O O . SER B 1 91 ? -10.945 6.555 2.082 1 94.88 91 SER B O 1
ATOM 1606 N N . PHE B 1 92 ? -9.359 8.078 1.644 1 91.38 92 PHE B N 1
ATOM 1607 C CA . PHE B 1 92 ? -8.289 7.094 1.628 1 91.38 92 PHE B CA 1
ATOM 1608 C C . PHE B 1 92 ? -8.094 6.484 3.012 1 91.38 92 PHE B C 1
ATOM 1610 O O . PHE B 1 92 ? -7.945 5.266 3.143 1 91.38 92 PHE B O 1
ATOM 1617 N N . ALA B 1 93 ? -8.039 7.336 4.008 1 92.81 93 ALA B N 1
ATOM 1618 C CA . ALA B 1 93 ? -7.855 6.891 5.387 1 92.81 93 ALA B CA 1
ATOM 1619 C C . ALA B 1 93 ? -8.961 5.93 5.801 1 92.81 93 ALA B C 1
ATOM 1621 O O . ALA B 1 93 ? -8.695 4.895 6.418 1 92.81 93 ALA B O 1
ATOM 1622 N N . ALA B 1 94 ? -10.148 6.234 5.426 1 93.5 94 ALA B N 1
ATOM 1623 C CA . ALA B 1 94 ? -11.312 5.473 5.863 1 93.5 94 ALA B CA 1
ATOM 1624 C C . ALA B 1 94 ? -11.492 4.211 5.023 1 93.5 94 ALA B C 1
ATOM 1626 O O . ALA B 1 94 ? -12.25 3.311 5.395 1 93.5 94 ALA B O 1
ATOM 1627 N N . GLY B 1 95 ? -10.859 4.133 3.885 1 92.31 95 GLY B N 1
ATOM 1628 C CA . GLY B 1 95 ? -10.977 3.004 2.977 1 92.31 95 GLY B CA 1
ATOM 1629 C C . GLY B 1 95 ? -9.758 2.1 2.986 1 92.31 95 GLY B C 1
ATOM 1630 O O . GLY B 1 95 ? -9.641 1.221 3.842 1 92.31 95 GLY B O 1
ATOM 1631 N N . PRO B 1 96 ? -8.82 2.424 2.043 1 90 96 PRO B N 1
ATOM 1632 C CA . PRO B 1 96 ? -7.676 1.525 1.901 1 90 96 PRO B CA 1
ATOM 1633 C C . PRO B 1 96 ? -6.82 1.457 3.164 1 90 96 PRO B C 1
ATOM 1635 O O . PRO B 1 96 ? -6.383 0.373 3.559 1 90 96 PRO B O 1
ATOM 1638 N N . LEU B 1 97 ? -6.574 2.545 3.781 1 89.56 97 LEU B N 1
ATOM 1639 C CA . LEU B 1 97 ? -5.711 2.553 4.957 1 89.56 97 LEU B CA 1
ATOM 1640 C C . LEU B 1 97 ? -6.375 1.821 6.121 1 89.56 97 LEU B C 1
ATOM 1642 O O . LEU B 1 97 ? -5.715 1.062 6.836 1 89.56 97 LEU B O 1
ATOM 1646 N N . ARG B 1 98 ? -7.562 2.068 6.336 1 90 98 ARG B N 1
ATOM 1647 C CA . ARG B 1 98 ? -8.289 1.371 7.391 1 90 98 ARG B CA 1
ATOM 1648 C C . ARG B 1 98 ? -8.32 -0.131 7.137 1 90 98 ARG B C 1
ATOM 1650 O O . ARG B 1 98 ? -8.141 -0.928 8.062 1 90 98 ARG B O 1
ATOM 1657 N N . ALA B 1 99 ? -8.617 -0.52 5.906 1 90.69 99 ALA B N 1
ATOM 1658 C CA . ALA B 1 99 ? -8.641 -1.938 5.559 1 90.69 99 ALA B CA 1
ATOM 1659 C C . ALA B 1 99 ? -7.293 -2.594 5.855 1 90.69 99 ALA B C 1
ATOM 1661 O O . ALA B 1 99 ? -7.238 -3.725 6.34 1 90.69 99 ALA B O 1
ATOM 1662 N N . LEU B 1 100 ? -6.258 -1.912 5.586 1 88.06 100 LEU B N 1
ATOM 1663 C CA . LEU B 1 100 ? -4.918 -2.426 5.863 1 88.06 100 LEU B CA 1
ATOM 1664 C C . LEU B 1 100 ? -4.684 -2.549 7.363 1 88.06 100 LEU B C 1
ATOM 1666 O O . LEU B 1 100 ? -4.141 -3.553 7.832 1 88.06 100 LEU B O 1
ATOM 1670 N N . ALA B 1 101 ? -5.074 -1.547 8.062 1 85.25 101 ALA B N 1
ATOM 1671 C CA . ALA B 1 101 ? -4.914 -1.557 9.516 1 85.25 101 ALA B CA 1
ATOM 1672 C C . ALA B 1 101 ? -5.664 -2.727 10.141 1 85.25 101 ALA B C 1
ATOM 1674 O O . ALA B 1 101 ? -5.129 -3.43 11 1 85.25 101 ALA B O 1
ATOM 1675 N N . VAL B 1 102 ? -6.84 -2.918 9.688 1 89 102 VAL B N 1
ATOM 1676 C CA . VAL B 1 102 ? -7.664 -4.012 10.195 1 89 102 VAL B CA 1
ATOM 1677 C C . VAL B 1 102 ? -7.02 -5.352 9.844 1 89 102 VAL B C 1
ATOM 1679 O O . VAL B 1 102 ? -6.934 -6.242 10.695 1 89 102 VAL B O 1
ATOM 1682 N N . TRP B 1 103 ? -6.605 -5.465 8.688 1 90.62 103 TRP B N 1
ATOM 1683 C CA . TRP B 1 103 ? -6 -6.707 8.219 1 90.62 103 TRP B CA 1
ATOM 1684 C C . TRP B 1 103 ? -4.746 -7.035 9.023 1 90.62 103 TRP B C 1
ATOM 1686 O O . TRP B 1 103 ? -4.535 -8.188 9.422 1 90.62 103 TRP B O 1
ATOM 1696 N N . VAL B 1 104 ? -3.959 -6.098 9.289 1 85.31 104 VAL B N 1
ATOM 1697 C CA . VAL B 1 104 ? -2.713 -6.328 10.008 1 85.31 104 VAL B CA 1
ATOM 1698 C C . VAL B 1 104 ? -3.02 -6.734 11.453 1 85.31 104 VAL B C 1
ATOM 1700 O O . VAL B 1 104 ? -2.295 -7.539 12.039 1 85.31 104 VAL B O 1
ATOM 1703 N N . THR B 1 105 ? -3.951 -6.094 11.953 1 85.25 105 THR B N 1
ATOM 1704 C CA . THR B 1 105 ? -4.367 -6.453 13.305 1 85.25 105 THR B CA 1
ATOM 1705 C C . THR B 1 105 ? -4.805 -7.914 13.359 1 85.25 105 THR B C 1
ATOM 1707 O O . THR B 1 105 ? -4.504 -8.617 14.328 1 85.25 105 THR B O 1
ATOM 1710 N N . GLU B 1 106 ? -5.414 -8.367 12.297 1 89.12 106 GLU B N 1
ATOM 1711 C CA . GLU B 1 106 ? -5.965 -9.719 12.258 1 89.12 106 GLU B CA 1
ATOM 1712 C C . GLU B 1 106 ? -4.895 -10.742 11.867 1 89.12 106 GLU B C 1
ATOM 1714 O O . GLU B 1 106 ? -4.902 -11.867 12.359 1 89.12 106 GLU B O 1
ATOM 1719 N N . HIS B 1 107 ? -3.969 -10.297 10.984 1 88.81 107 HIS B N 1
ATOM 1720 C CA . HIS B 1 107 ? -3.086 -11.273 10.367 1 88.81 107 HIS B CA 1
ATOM 1721 C C . HIS B 1 107 ? -1.62 -10.93 10.609 1 88.81 107 HIS B C 1
ATOM 1723 O O . HIS B 1 107 ? -0.725 -11.594 10.086 1 88.81 107 HIS B O 1
ATOM 1729 N N . GLY B 1 108 ? -1.383 -9.922 11.359 1 80.94 108 GLY B N 1
ATOM 1730 C CA . GLY B 1 108 ? -0.028 -9.445 11.602 1 80.94 108 GLY B CA 1
ATOM 1731 C C . GLY B 1 108 ? 0.899 -10.531 12.117 1 80.94 108 GLY B C 1
ATOM 1732 O O . GLY B 1 108 ? 2.049 -10.633 11.68 1 80.94 108 GLY B O 1
ATOM 1733 N N . ASP B 1 109 ? 0.378 -11.336 13 1 82.38 109 ASP B N 1
ATOM 1734 C CA . ASP B 1 109 ? 1.186 -12.406 13.578 1 82.38 109 ASP B CA 1
ATOM 1735 C C . ASP B 1 109 ? 1.574 -13.43 12.508 1 82.38 109 ASP B C 1
ATOM 1737 O O . ASP B 1 109 ? 2.715 -13.898 12.477 1 82.38 109 ASP B O 1
ATOM 1741 N N . GLU B 1 110 ? 0.631 -13.789 11.711 1 84.62 110 GLU B N 1
ATOM 1742 C CA . GLU B 1 110 ? 0.9 -14.727 10.625 1 84.62 110 GLU B CA 1
ATOM 1743 C C . GLU B 1 110 ? 1.944 -14.172 9.656 1 84.62 110 GLU B C 1
ATOM 1745 O O . GLU B 1 110 ? 2.814 -14.906 9.188 1 84.62 110 GLU B O 1
ATOM 1750 N N . LEU B 1 111 ? 1.812 -12.914 9.352 1 82.62 111 LEU B N 1
ATOM 1751 C CA . LEU B 1 111 ? 2.76 -12.25 8.461 1 82.62 111 LEU B CA 1
ATOM 1752 C C . LEU B 1 111 ? 4.168 -12.273 9.055 1 82.62 111 LEU B C 1
ATOM 1754 O O . LEU B 1 111 ? 5.133 -12.594 8.359 1 82.62 111 LEU B O 1
ATOM 1758 N N . PHE B 1 112 ? 4.215 -12 10.305 1 77.69 112 PHE B N 1
ATOM 1759 C CA . PHE B 1 112 ? 5.5 -11.977 10.992 1 77.69 112 PHE B CA 1
ATOM 1760 C C . PHE B 1 112 ? 6.125 -13.367 11.023 1 77.69 112 PHE B C 1
ATOM 1762 O O . PHE B 1 112 ? 7.332 -13.508 10.828 1 77.69 112 PHE B O 1
ATOM 1769 N N . GLU B 1 113 ? 5.355 -14.312 11.273 1 82.31 113 GLU B N 1
ATOM 1770 C CA . GLU B 1 113 ? 5.855 -15.688 11.312 1 82.31 113 GLU B CA 1
ATOM 1771 C C . GLU B 1 113 ? 6.383 -16.125 9.945 1 82.31 113 GLU B C 1
ATOM 1773 O O . GLU B 1 113 ? 7.398 -16.812 9.859 1 82.31 113 GLU B O 1
ATOM 1778 N N . ALA B 1 114 ? 5.672 -15.734 8.961 1 82.94 114 ALA B N 1
ATOM 1779 C CA . ALA B 1 114 ? 6.113 -16.078 7.609 1 82.94 114 ALA B CA 1
ATOM 1780 C C . ALA B 1 114 ? 7.445 -15.398 7.281 1 82.94 114 ALA B C 1
ATOM 1782 O O . ALA B 1 114 ? 8.32 -16.016 6.668 1 82.94 114 ALA B O 1
ATOM 1783 N N . GLN B 1 115 ? 7.652 -14.188 7.742 1 75.69 115 GLN B N 1
ATOM 1784 C CA . GLN B 1 115 ? 8.883 -13.438 7.496 1 75.69 115 GLN B CA 1
ATOM 1785 C C . GLN B 1 115 ? 10.055 -14.047 8.25 1 75.69 115 GLN B C 1
ATOM 1787 O O . GLN B 1 115 ? 11.188 -14.055 7.75 1 75.69 115 GLN B O 1
ATOM 1792 N N . GLU B 1 116 ? 9.742 -14.547 9.398 1 76.62 116 GLU B N 1
ATOM 1793 C CA . GLU B 1 116 ? 10.773 -15.172 10.219 1 76.62 116 GLU B CA 1
ATOM 1794 C C . GLU B 1 116 ? 11.203 -16.516 9.625 1 76.62 116 GLU B C 1
ATOM 1796 O O . GLU B 1 116 ? 12.375 -16.891 9.711 1 76.62 116 GLU B O 1
ATOM 1801 N N . ARG B 1 117 ? 10.297 -17.156 9 1 76.06 117 ARG B N 1
ATOM 1802 C CA . ARG B 1 117 ? 10.602 -18.453 8.398 1 76.06 117 ARG B CA 1
ATOM 1803 C C . ARG B 1 117 ? 11.445 -18.281 7.137 1 76.06 117 ARG B C 1
ATOM 1805 O O . ARG B 1 117 ? 12.227 -19.172 6.785 1 76.06 117 ARG B O 1
ATOM 1812 N N . SER B 1 118 ? 11.164 -17.219 6.473 1 72 118 SER B N 1
ATOM 1813 C CA . SER B 1 118 ? 11.875 -17 5.223 1 72 118 SER B CA 1
ATOM 1814 C C . SER B 1 118 ? 13.242 -16.359 5.469 1 72 118 SER B C 1
ATOM 1816 O O . SER B 1 118 ? 14.109 -16.391 4.598 1 72 118 SER B O 1
ATOM 1818 N N . ALA B 1 119 ? 13.5 -15.75 6.613 1 63.41 119 ALA B N 1
ATOM 1819 C CA . ALA B 1 119 ? 14.805 -15.195 6.973 1 63.41 119 ALA B CA 1
ATOM 1820 C C . ALA B 1 119 ? 15.789 -16.297 7.328 1 63.41 119 ALA B C 1
ATOM 1822 O O . ALA B 1 119 ? 15.391 -17.375 7.793 1 63.41 119 ALA B O 1
#

Organism: NCBI:txid175570

Nearest PDB structures (foldseek):
  2fsw-assembly1_A  TM=8.182E-01  e=1.561E-08  Porphyromonas gingivalis W83
  5hs7-assembly1_A  TM=9.260E-01  e=3.771E-07  Bacillus subtilis subsp. subtilis str. 168
  5hs8-assembly1_A  TM=8.749E-01  e=1.045E-06  Bacillus subtilis subsp. subtilis str. 168
  7bzg-assembly3_J  TM=8.714E-01  e=1.265E-06  Bacillus subtilis subsp. subtilis str. 168
  4a5m-assembly1_B  TM=9.099E-01  e=1.854E-06  Bacillus subtilis

Solvent-accessible surface area (backbone atoms only — not comparable to full-atom values): 12724 Å² total; per-residue (Å²): 136,87,81,62,78,58,62,74,53,50,69,47,44,48,41,39,58,52,27,51,59,29,36,42,66,56,38,55,49,53,50,57,69,26,67,88,39,67,41,35,66,67,56,49,49,63,62,64,44,93,59,48,72,66,57,48,52,52,34,50,50,52,34,44,28,42,39,29,32,43,81,45,79,41,95,44,97,69,72,42,59,33,37,29,59,30,74,62,24,46,51,42,48,71,35,29,51,39,34,38,47,54,46,35,72,73,41,39,66,60,38,49,51,26,39,58,67,59,97,134,88,80,63,79,57,62,73,52,50,70,46,42,49,42,41,59,51,26,52,62,28,35,42,66,56,38,54,50,54,51,58,69,26,66,89,38,68,39,34,68,67,56,48,49,63,63,65,47,94,60,49,72,65,59,48,52,54,34,50,51,50,34,43,28,40,38,30,32,44,81,46,76,41,94,45,98,70,73,41,58,32,36,30,58,31,75,61,24,46,52,40,48,70,35,28,50,40,35,38,48,52,46,36,72,74,40,40,66,60,37,50,52,27,40,58,67,58,97

Foldseek 3Di:
DDPDPPPDPVCVVVVVVVVVCVVQPCQLVLLVQQQVHKDALVCSDVVSPPADPVSSVVSVVVCVVVQQKDWDWDPDVVITIIIHGDPNNNVCCVPVVVVVVVVCVVCVVVVVVVVVVVD/DDPDPPPDPVCVVVVVVVVVCVVQPCQLVLLVQQQVHKDALVCSDVVSPPADPVSSVVSVVVCVVVQQKDWDWDPDVVIGIIIHGDPNNNVCCVPVVVVVVVVCVVCVVVVVVVVVVVD

InterPro domains:
  IPR002577 Helix-turn-helix, HxlR type [PF01638] (24-109)
  IPR002577 Helix-turn-helix, HxlR type [PS51118] (13-112)
  IPR036388 Winged helix-like DNA-binding domain superfamily [G3DSA:1.10.10.10] (3-119)
  IPR036390 Winged helix DNA-binding domain superfamily [SSF46785] (12-117)

Radius of gyration: 19.12 Å; Cα contacts (8 Å, |Δi|>4): 326; chains: 2; bounding box: 34×71×43 Å

Sequence (238 aa):
MGSESCEELVADCRVRLASDLFAHTWDPVVIAALNDGPRRRRTLRVGIGGISDKALTEALNRLLGNGLIERRSFAEAPPRVDYALTALGRSFAAGPLRALAVWVTEHGDELFEAQERSAMGSESCEELVADCRVRLASDLFAHTWDPVVIAALNDGPRRRRTLRVGIGGISDKALTEALNRLLGNGLIERRSFAEAPPRVDYALTALGRSFAAGPLRALAVWVTEHGDELFEAQERSA